Protein AF-A0A800JFT4-F1 (afdb_monomer)

Foldseek 3Di:
DAQAKKKAFQAKKKAFQAKWFADQVDDPPPRIDPDDPVGDIAGHRAIAGADDPPDDDDDPQQAHHPHDDDPVGIDMDGHGDMDRDDLPDSVNRHRNDDPNGIDIDGHPHDPDPPPPPPDPPVVVVPPDPPPPDDDDDPPPDPDPDPPDDDQDDPHDDDDPPPPVPPPVCPDPQDPVDPVSVVVVVVVVVVVVVVVVSVVVVVVVVVVVVVVVVVVVVVVVVVVVVVVCVVPPDDPVVVVVVVVVVVVVVVVVVVVVVVVVVVVVVVVVVVVD

Sequence (272 aa):
MVNSDVWKLETSAHKLNQDLYYNDALTAGNRWSTSDNSGTKLLAGTFVREAATGWTGTTAGSGPVQEAPPSANSTTFNVGDFTTVDLTVVANGNGGFTGPNYTAIVKDSFIGSEPVGNGDLENQHRKAVSKGYYVSVSPIASGEDASATVIGSGSTISTLQDLSAVATDQGGVDLNTVTGAKTALTKIVDALSQLHLDRAGLGAIQSRIEFTNGQLTTSKQNLSQAKSRITDVDVAEESTEYARQQILVQSGTQMLREANNLPRTALELLRR

Solvent-accessible surface area (backbone atoms only — not comparable to full-atom values): 16383 Å² total; per-residue (Å²): 104,35,96,45,54,35,31,34,26,65,41,51,35,32,33,25,72,41,58,34,18,46,23,87,92,46,59,89,91,60,29,65,35,83,54,92,69,91,34,46,79,42,52,51,67,19,35,37,25,58,48,62,92,88,69,80,80,83,61,87,76,39,36,50,33,94,60,75,74,60,68,95,46,31,50,81,40,52,63,71,38,76,40,73,64,77,54,80,47,38,91,71,35,21,21,39,50,48,76,90,40,38,48,83,42,56,49,72,38,64,92,52,80,68,76,91,49,95,77,76,68,77,71,70,77,71,69,75,76,62,92,89,71,80,86,82,78,80,75,86,61,96,84,66,60,98,79,70,78,86,79,56,95,88,60,84,82,76,63,98,69,61,80,79,54,64,75,73,70,86,60,78,72,46,66,92,39,76,68,36,41,51,53,40,50,50,54,50,53,52,54,49,50,50,52,50,50,54,52,49,52,52,51,52,51,50,53,49,50,53,52,50,49,52,53,49,51,54,50,50,50,53,51,50,52,55,45,43,71,72,74,53,76,59,63,69,60,54,51,52,51,51,52,50,51,51,51,49,53,55,49,48,53,50,49,53,52,49,65,63,44,52,62,54,55,51,52,56,60,73,72,108

Radius of gyration: 44.41 Å; Cα contacts (8 Å, |Δi|>4): 261; chains: 1; bounding box: 100×52×149 Å

Structure (mmCIF, N/CA/C/O backbone):
data_AF-A0A800JFT4-F1
#
_entry.id   AF-A0A800JFT4-F1
#
loop_
_atom_site.group_PDB
_atom_site.id
_atom_site.type_symbol
_atom_site.label_atom_id
_atom_site.label_alt_id
_atom_site.label_comp_id
_atom_site.label_asym_id
_atom_site.label_entity_id
_atom_site.label_seq_id
_atom_site.pdbx_PDB_ins_code
_atom_site.Cartn_x
_atom_site.Cartn_y
_atom_site.Cartn_z
_atom_site.occupancy
_atom_site.B_iso_or_equiv
_atom_site.auth_seq_id
_atom_site.auth_comp_id
_atom_site.auth_asym_id
_atom_site.auth_atom_id
_atom_site.pdbx_PDB_model_num
ATOM 1 N N . MET A 1 1 ? -7.666 2.812 -9.622 1.00 55.72 1 MET A N 1
ATOM 2 C CA . MET A 1 1 ? -8.488 1.734 -10.198 1.00 55.72 1 MET A CA 1
ATOM 3 C C . MET A 1 1 ? -9.011 2.230 -11.528 1.00 55.72 1 MET A C 1
ATOM 5 O O . MET A 1 1 ? -9.617 3.298 -11.552 1.00 55.72 1 MET A O 1
ATOM 9 N N . VAL A 1 2 ? -8.687 1.544 -12.619 1.00 61.38 2 VAL A N 1
ATOM 10 C CA . VAL A 1 2 ? -9.144 1.921 -13.963 1.00 61.38 2 VAL A CA 1
ATOM 11 C C . VAL A 1 2 ? -10.447 1.180 -14.272 1.00 61.38 2 VAL A C 1
ATOM 13 O O . VAL A 1 2 ? -10.521 -0.022 -14.057 1.00 61.38 2 VAL A O 1
ATOM 16 N N . ASN A 1 3 ? -11.481 1.882 -14.743 1.00 71.50 3 ASN A N 1
ATOM 17 C CA . ASN A 1 3 ? -12.817 1.308 -15.006 1.00 71.50 3 ASN A CA 1
ATOM 18 C C . ASN A 1 3 ? -12.946 0.670 -16.411 1.00 71.50 3 ASN A C 1
ATOM 20 O O . ASN A 1 3 ? -14.006 0.196 -16.810 1.00 71.50 3 ASN A O 1
ATOM 24 N N . SER A 1 4 ? -11.876 0.704 -17.199 1.00 81.19 4 SER A N 1
ATOM 25 C CA . SER A 1 4 ? -11.780 0.115 -18.533 1.00 81.19 4 SER A CA 1
ATOM 26 C C . SER A 1 4 ? -10.325 -0.232 -18.815 1.00 81.19 4 SER A C 1
ATOM 28 O O . SER A 1 4 ? -9.435 0.264 -18.125 1.00 81.19 4 SER A O 1
ATOM 30 N N . ASP A 1 5 ? -10.072 -1.033 -19.843 1.00 84.94 5 ASP A N 1
ATOM 31 C CA . ASP A 1 5 ? -8.708 -1.203 -20.330 1.00 84.94 5 ASP A CA 1
ATOM 32 C C . ASP A 1 5 ? -8.193 0.153 -20.841 1.00 84.94 5 ASP A C 1
ATOM 34 O O . ASP A 1 5 ? -8.923 0.930 -21.471 1.00 84.94 5 ASP A O 1
ATOM 38 N N . VAL A 1 6 ? -6.957 0.477 -20.476 1.00 87.19 6 VAL A N 1
ATOM 39 C CA . VAL A 1 6 ? -6.273 1.715 -20.844 1.00 87.19 6 VAL A CA 1
ATOM 40 C C . VAL A 1 6 ? -4.866 1.362 -21.292 1.00 87.19 6 VAL A C 1
ATOM 42 O O . VAL A 1 6 ? -4.212 0.488 -20.735 1.00 87.19 6 VAL A O 1
ATOM 45 N N . TRP A 1 7 ? -4.369 2.069 -22.291 1.00 88.62 7 TRP A N 1
ATOM 46 C CA . TRP A 1 7 ? -3.029 1.897 -22.817 1.00 88.62 7 TRP A CA 1
ATOM 47 C C . TRP A 1 7 ? -2.266 3.196 -22.605 1.00 88.62 7 TRP A C 1
ATOM 49 O O . TRP A 1 7 ? -2.714 4.268 -23.017 1.00 88.62 7 TRP A O 1
ATOM 59 N N . LYS A 1 8 ? -1.123 3.100 -21.930 1.00 88.94 8 LYS A N 1
ATOM 60 C CA . LYS A 1 8 ? -0.184 4.208 -21.774 1.00 88.94 8 LYS A CA 1
ATOM 61 C C . LYS A 1 8 ? 0.7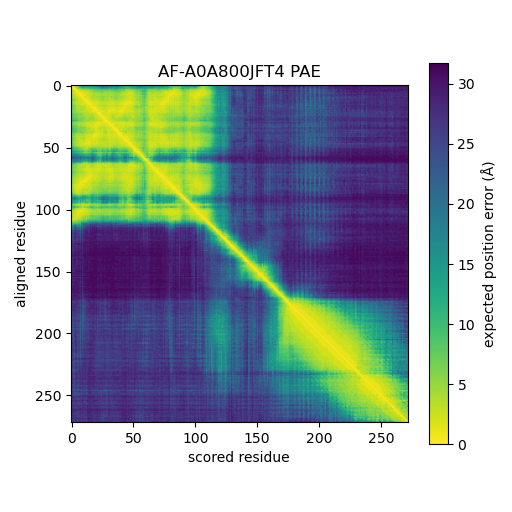88 4.188 -22.943 1.00 88.94 8 LYS A C 1
ATOM 63 O O . LYS A 1 8 ? 1.373 3.148 -23.237 1.00 88.94 8 LYS A O 1
ATOM 68 N N . LEU A 1 9 ? 0.969 5.324 -23.597 1.00 88.25 9 LEU A N 1
ATOM 69 C CA . LEU A 1 9 ? 1.892 5.461 -24.715 1.00 88.25 9 LEU A CA 1
ATOM 70 C C . LEU A 1 9 ? 3.335 5.602 -24.215 1.00 88.25 9 LEU A C 1
ATOM 72 O O . LEU A 1 9 ? 3.634 6.486 -23.416 1.00 88.25 9 LEU A O 1
ATOM 76 N N . GLU A 1 10 ? 4.240 4.765 -24.723 1.00 89.44 10 GLU A N 1
ATOM 77 C CA . GLU A 1 10 ? 5.692 4.876 -24.485 1.00 89.44 10 GLU A CA 1
ATOM 78 C C . GLU A 1 10 ? 6.404 5.591 -25.653 1.00 89.44 10 GLU A C 1
ATOM 80 O O . GLU A 1 10 ? 7.604 5.853 -25.623 1.00 89.44 10 GLU A O 1
ATOM 85 N N . THR A 1 11 ? 5.652 5.934 -26.702 1.00 87.06 11 THR A N 1
ATOM 86 C CA . THR A 1 11 ? 6.099 6.712 -27.861 1.00 87.06 11 THR A CA 1
ATOM 87 C C . THR A 1 11 ? 4.990 7.663 -28.311 1.00 87.06 11 THR A C 1
ATOM 89 O O . THR A 1 11 ? 3.816 7.399 -28.053 1.00 87.06 11 THR A O 1
ATOM 92 N N . SER A 1 12 ? 5.340 8.760 -28.983 1.00 87.50 12 SER A N 1
ATOM 93 C CA . SER A 1 12 ? 4.348 9.696 -29.520 1.00 87.50 12 SER A CA 1
ATOM 94 C C . SER A 1 12 ? 3.457 9.023 -30.569 1.00 87.50 12 SER A C 1
ATOM 96 O O . SER A 1 12 ? 3.914 8.217 -31.383 1.00 87.50 12 SER A O 1
ATOM 98 N N . ALA A 1 13 ? 2.176 9.376 -30.561 1.00 88.56 13 ALA A N 1
ATOM 99 C CA . ALA A 1 13 ? 1.162 8.817 -31.443 1.00 88.56 13 ALA A CA 1
ATOM 100 C C . ALA A 1 13 ? 0.248 9.912 -31.996 1.00 88.56 13 ALA A C 1
ATOM 102 O O . ALA A 1 13 ? 0.032 10.943 -31.368 1.00 88.56 13 ALA A O 1
ATOM 103 N N . HIS A 1 14 ? -0.355 9.664 -33.151 1.00 89.12 14 HIS A N 1
ATOM 104 C CA . HIS A 1 14 ? -1.357 10.536 -33.746 1.00 89.12 14 HIS A CA 1
ATOM 105 C C . HIS A 1 14 ? -2.598 9.718 -34.063 1.00 89.12 14 HIS A C 1
ATOM 107 O O . HIS A 1 14 ? -2.527 8.719 -34.777 1.00 89.12 14 HIS A O 1
ATOM 113 N N . LYS A 1 15 ? -3.747 10.142 -33.547 1.00 90.12 15 LYS A N 1
ATOM 114 C CA . LYS A 1 15 ? -5.037 9.550 -33.898 1.00 90.12 15 LYS A CA 1
ATOM 115 C C . LYS A 1 15 ? -5.642 10.333 -35.053 1.00 90.12 15 LYS A C 1
ATOM 117 O O . LYS A 1 15 ? -5.759 11.554 -34.964 1.00 90.12 15 LYS A O 1
ATOM 122 N N . LEU A 1 16 ? -6.013 9.654 -36.132 1.00 88.75 16 LEU A N 1
ATOM 123 C CA . LEU A 1 16 ? -6.620 10.298 -37.293 1.00 88.75 16 LEU A CA 1
ATOM 124 C C . LEU A 1 16 ? -8.060 10.716 -36.984 1.00 88.75 16 LEU A C 1
ATOM 126 O O . LEU A 1 16 ? -8.856 9.917 -36.496 1.00 88.75 16 LEU A O 1
ATOM 130 N N . ASN A 1 17 ? -8.412 11.958 -37.304 1.00 91.56 17 ASN A N 1
ATOM 131 C CA . ASN A 1 17 ? -9.768 12.485 -37.121 1.00 91.56 17 ASN A CA 1
ATOM 132 C C . ASN A 1 17 ? -10.676 12.195 -38.325 1.00 91.56 17 ASN A C 1
ATOM 134 O O . ASN A 1 17 ? -11.892 12.330 -38.227 1.00 91.56 17 ASN A O 1
ATOM 138 N N . GLN A 1 18 ? -10.087 11.801 -39.455 1.00 91.75 18 GLN A N 1
ATOM 139 C CA . GLN A 1 18 ? -10.773 11.463 -40.698 1.00 91.75 18 GLN A CA 1
ATOM 140 C C . GLN A 1 18 ? -9.962 10.442 -41.504 1.00 91.75 18 GLN A C 1
ATOM 142 O O . GLN A 1 18 ? -8.795 10.195 -41.195 1.00 91.75 18 GLN A O 1
ATOM 147 N N . ASP A 1 19 ? -10.571 9.878 -42.545 1.00 90.94 19 ASP A N 1
ATOM 148 C CA . ASP A 1 19 ? -9.888 8.984 -43.478 1.00 90.94 19 ASP A CA 1
ATOM 149 C C . ASP A 1 19 ? -8.772 9.729 -44.227 1.00 90.94 19 ASP A C 1
ATOM 151 O O . ASP A 1 19 ? -8.995 10.818 -44.761 1.00 90.94 19 ASP A O 1
ATOM 155 N N . LEU A 1 20 ? -7.586 9.127 -44.304 1.00 89.56 20 LEU A N 1
ATOM 156 C CA . LEU A 1 20 ? -6.440 9.658 -45.044 1.00 89.56 20 LEU A CA 1
ATOM 157 C C . LEU A 1 20 ? -5.736 8.562 -45.834 1.00 89.56 20 LEU A C 1
ATOM 159 O O . LEU A 1 20 ? -5.742 7.397 -45.448 1.00 89.56 20 LEU A O 1
ATOM 163 N N . TYR A 1 21 ? -5.077 8.952 -46.917 1.00 89.19 21 TYR A N 1
ATOM 164 C CA . TYR A 1 21 ? -4.178 8.091 -47.673 1.00 89.19 21 TYR A CA 1
ATOM 165 C C . TYR A 1 21 ? -2.728 8.444 -47.347 1.00 89.19 21 TYR A C 1
ATOM 167 O O . TYR A 1 21 ? -2.352 9.621 -47.369 1.00 89.19 21 TYR A O 1
ATOM 175 N N . TYR A 1 22 ? -1.928 7.420 -47.043 1.00 88.00 22 TYR A N 1
ATOM 176 C CA . TYR A 1 22 ? -0.500 7.543 -46.762 1.00 88.00 22 TYR A CA 1
ATOM 177 C C . TYR A 1 22 ? 0.337 6.808 -47.811 1.00 88.00 22 TYR A C 1
ATOM 179 O O . TYR A 1 22 ? 0.179 5.599 -48.001 1.00 88.00 22 TYR A O 1
ATOM 187 N N . ASN A 1 23 ? 1.243 7.526 -48.475 1.00 87.31 23 ASN A N 1
ATOM 188 C CA . ASN A 1 23 ? 2.148 6.972 -49.477 1.00 87.31 23 ASN A CA 1
ATOM 189 C C . ASN A 1 23 ? 3.603 7.361 -49.179 1.00 87.31 23 ASN A C 1
ATOM 191 O O . ASN A 1 23 ? 4.002 8.508 -49.378 1.00 87.31 23 ASN A O 1
ATOM 195 N N . ASP A 1 24 ? 4.402 6.389 -48.738 1.00 83.19 24 ASP A N 1
ATOM 196 C CA . ASP A 1 24 ? 5.812 6.592 -48.379 1.00 83.19 24 ASP A CA 1
ATOM 197 C C . ASP A 1 24 ? 6.737 6.769 -49.600 1.00 83.19 24 ASP A C 1
ATOM 199 O O . ASP A 1 24 ? 7.848 7.285 -49.484 1.00 83.19 24 ASP A O 1
ATOM 203 N N . ALA A 1 25 ? 6.266 6.399 -50.797 1.00 84.75 25 ALA A N 1
ATOM 204 C CA . ALA A 1 25 ? 7.005 6.609 -52.043 1.00 84.75 25 ALA A CA 1
ATOM 205 C C . ALA A 1 25 ? 7.005 8.080 -52.500 1.00 84.75 25 ALA A C 1
ATOM 207 O O . ALA A 1 25 ? 7.758 8.442 -53.405 1.00 84.75 25 ALA A O 1
ATOM 208 N N . LEU A 1 26 ? 6.161 8.927 -51.900 1.00 85.31 26 LEU A N 1
ATOM 209 C CA . LEU A 1 26 ? 6.112 10.357 -52.187 1.00 85.31 26 LEU A CA 1
ATOM 210 C C . LEU A 1 26 ? 7.138 11.130 -51.348 1.00 85.31 26 LEU A C 1
ATOM 212 O O . LEU A 1 26 ? 7.559 10.707 -50.268 1.00 85.31 26 LEU A O 1
ATOM 216 N N . THR A 1 27 ? 7.523 12.304 -51.848 1.00 86.62 27 THR A N 1
ATOM 217 C CA . THR A 1 27 ? 8.387 13.243 -51.127 1.00 86.62 27 THR A CA 1
ATOM 218 C C . THR A 1 27 ? 7.721 13.736 -49.843 1.00 86.62 27 THR A C 1
ATOM 220 O O . THR A 1 27 ? 6.495 13.854 -49.777 1.00 86.62 27 THR A O 1
ATOM 223 N N . ALA A 1 28 ? 8.537 14.059 -48.835 1.00 83.75 28 ALA A N 1
ATOM 224 C CA . ALA A 1 28 ? 8.065 14.647 -47.582 1.00 83.75 28 ALA A CA 1
ATOM 225 C C . ALA A 1 28 ? 7.165 15.871 -47.841 1.00 83.75 28 ALA A C 1
ATOM 227 O O . ALA A 1 28 ? 7.442 16.668 -48.740 1.00 83.75 28 ALA A O 1
ATOM 228 N N . GLY A 1 29 ? 6.075 15.990 -47.084 1.00 85.31 29 GLY A N 1
ATOM 229 C CA . GLY A 1 29 ? 5.029 17.000 -47.261 1.00 85.31 29 GLY A CA 1
ATOM 230 C C . GLY A 1 29 ? 3.892 16.583 -48.202 1.00 85.31 29 GLY A C 1
ATOM 231 O O . GLY A 1 29 ? 2.797 17.135 -48.116 1.00 85.31 29 GLY A O 1
ATOM 232 N N . ASN A 1 30 ? 4.103 15.581 -49.065 1.00 88.50 30 ASN A N 1
ATOM 233 C CA . ASN A 1 30 ? 3.086 15.057 -49.990 1.00 88.50 30 ASN A CA 1
ATOM 234 C C . ASN A 1 30 ? 2.624 13.634 -49.648 1.00 88.50 30 ASN A C 1
ATOM 236 O O . ASN A 1 30 ? 1.766 13.078 -50.335 1.00 88.50 30 ASN A O 1
ATOM 240 N N . ARG A 1 31 ? 3.183 13.036 -48.592 1.00 88.25 31 ARG A N 1
ATOM 241 C CA . ARG A 1 31 ? 2.906 11.649 -48.195 1.00 88.25 31 ARG A CA 1
ATOM 242 C C . ARG A 1 31 ? 1.473 11.444 -47.718 1.00 88.25 31 ARG A C 1
ATOM 244 O O . ARG A 1 31 ? 0.930 10.354 -47.882 1.00 88.25 31 ARG A O 1
ATOM 251 N N . TRP A 1 32 ? 0.855 12.493 -47.180 1.00 90.88 32 TRP A N 1
ATOM 252 C CA . TRP A 1 32 ? -0.515 12.499 -46.676 1.00 90.88 32 TRP A CA 1
ATOM 253 C C . TRP A 1 32 ? -1.476 13.182 -47.646 1.00 90.88 32 TRP A C 1
ATOM 255 O O . TRP A 1 32 ? -1.212 14.286 -48.117 1.00 90.88 32 TRP A O 1
ATOM 265 N N . SER A 1 33 ? -2.624 12.555 -47.898 1.00 91.94 33 SER A N 1
ATOM 266 C CA . SER A 1 33 ? -3.678 13.117 -48.746 1.00 91.94 33 SER A CA 1
ATOM 267 C C . SER A 1 33 ? -5.074 12.746 -48.240 1.00 91.94 33 SER A C 1
ATOM 269 O O . SER A 1 33 ? -5.274 11.683 -47.656 1.00 91.94 33 SER A O 1
ATOM 271 N N . THR A 1 34 ? -6.056 13.621 -48.472 1.00 91.94 34 THR A N 1
ATOM 272 C CA . THR A 1 34 ? -7.485 13.336 -48.236 1.00 91.94 34 THR A CA 1
ATOM 273 C C . THR A 1 34 ? -8.142 12.614 -49.415 1.00 91.94 34 THR A C 1
ATOM 275 O O . THR A 1 34 ? -9.206 12.019 -49.262 1.00 91.94 34 THR A O 1
ATOM 278 N N . SER A 1 35 ? -7.507 12.635 -50.587 1.00 90.75 35 SER A N 1
ATOM 279 C CA . SER A 1 35 ? -7.886 11.855 -51.766 1.00 90.75 35 SER A CA 1
ATOM 280 C C . SER A 1 35 ? -6.848 10.776 -52.059 1.00 90.75 35 SER A C 1
ATOM 282 O O . SER A 1 35 ? -5.701 10.886 -51.624 1.00 90.75 35 SER A O 1
ATOM 284 N N . ASP A 1 36 ? -7.234 9.754 -52.817 1.00 89.31 36 ASP A N 1
ATOM 285 C CA . ASP A 1 36 ? -6.333 8.666 -53.197 1.00 89.31 36 ASP A CA 1
ATOM 286 C C . ASP A 1 36 ? -5.055 9.203 -53.870 1.00 89.31 36 ASP A C 1
ATOM 288 O O . ASP A 1 36 ? -5.111 9.890 -54.891 1.00 89.31 36 ASP A O 1
ATOM 292 N N . ASN A 1 37 ? -3.905 8.917 -53.256 1.00 89.44 37 ASN A N 1
ATOM 293 C CA . ASN A 1 37 ? -2.566 9.250 -53.742 1.00 89.44 37 ASN A CA 1
ATOM 294 C C . ASN A 1 37 ? -1.764 7.986 -54.106 1.00 89.44 37 ASN A C 1
ATOM 296 O O . ASN A 1 37 ? -0.532 7.987 -54.037 1.00 89.44 37 ASN A O 1
ATOM 300 N N . SER A 1 38 ? -2.465 6.896 -54.450 1.00 88.81 38 SER A N 1
ATOM 301 C CA . SER A 1 38 ? -1.909 5.549 -54.652 1.00 88.81 38 SER A CA 1
ATOM 302 C C . SER A 1 38 ? -1.230 4.967 -53.403 1.00 88.81 38 SER A C 1
ATOM 304 O O . SER A 1 38 ? -0.398 4.067 -53.501 1.00 88.81 38 SER A O 1
ATOM 306 N N . GLY A 1 39 ? -1.561 5.512 -52.231 1.00 84.25 39 GLY A N 1
ATOM 307 C CA . GLY A 1 39 ? -1.088 5.072 -50.925 1.00 84.25 39 GLY A CA 1
ATOM 308 C C . GLY A 1 39 ? -2.046 4.115 -50.224 1.00 84.25 39 GLY A C 1
ATOM 309 O O . GLY A 1 39 ? -3.096 3.738 -50.740 1.00 84.25 39 GLY A O 1
ATOM 310 N N . THR A 1 40 ? -1.704 3.745 -48.993 1.00 85.31 40 THR A N 1
ATOM 311 C CA . THR A 1 40 ? -2.600 2.953 -48.146 1.00 85.31 40 THR A CA 1
ATOM 312 C C . THR A 1 40 ? -3.655 3.851 -47.513 1.00 85.31 40 THR A C 1
ATOM 314 O O . THR A 1 40 ? -3.319 4.866 -46.902 1.00 85.31 40 THR A O 1
ATOM 317 N N . LYS A 1 41 ? -4.928 3.458 -47.618 1.00 87.00 41 LYS A N 1
ATOM 318 C CA . LYS A 1 41 ? -6.025 4.129 -46.919 1.00 87.00 41 LYS A CA 1
ATOM 319 C C . LYS A 1 41 ? -6.013 3.763 -45.433 1.00 87.00 41 LYS A C 1
ATOM 321 O O . LYS A 1 41 ? -6.099 2.591 -45.080 1.00 87.00 41 LYS A O 1
ATOM 326 N N . LEU A 1 42 ? -5.977 4.775 -44.580 1.00 85.94 42 LEU A N 1
ATOM 327 C CA . LEU A 1 42 ? -6.106 4.686 -43.132 1.00 85.94 42 LEU A CA 1
ATOM 328 C C . LEU A 1 42 ? -7.427 5.336 -42.718 1.00 85.94 42 LEU A C 1
ATOM 330 O O . LEU A 1 42 ? -7.744 6.443 -43.153 1.00 85.94 42 LEU A O 1
ATOM 334 N N . LEU A 1 43 ? -8.220 4.630 -41.916 1.00 86.94 43 LEU A N 1
ATOM 335 C CA . LEU A 1 43 ? -9.562 5.074 -41.533 1.00 86.94 43 LEU A CA 1
ATOM 336 C C . LEU A 1 43 ? -9.514 6.099 -40.395 1.00 86.94 43 LEU A C 1
ATOM 338 O O . LEU A 1 43 ? -8.566 6.122 -39.606 1.00 86.94 43 LEU A O 1
ATOM 342 N N . ALA A 1 44 ? -10.564 6.901 -40.250 1.00 87.75 44 ALA A N 1
ATOM 343 C CA . ALA A 1 44 ? -10.755 7.727 -39.062 1.00 87.75 44 ALA A CA 1
ATOM 344 C C . ALA A 1 44 ? -10.667 6.876 -37.775 1.00 87.75 44 ALA A C 1
ATOM 346 O O . ALA A 1 44 ? -11.213 5.778 -37.695 1.00 87.75 44 ALA A O 1
ATOM 347 N N . GLY A 1 45 ? -9.975 7.382 -36.755 1.00 84.81 45 GLY A N 1
ATOM 348 C CA . GLY A 1 45 ? -9.746 6.696 -35.480 1.00 84.81 45 GLY A CA 1
ATOM 349 C C . GLY A 1 45 ? -8.495 5.812 -35.426 1.00 84.81 45 GLY A C 1
ATOM 350 O O . GLY A 1 45 ? -8.085 5.457 -34.322 1.00 84.81 45 GLY A O 1
ATOM 351 N N . THR A 1 46 ? -7.872 5.531 -36.576 1.00 85.19 46 THR A N 1
ATOM 352 C CA . THR A 1 46 ? -6.558 4.873 -36.712 1.00 85.19 46 THR A CA 1
ATOM 353 C C . THR A 1 46 ? -5.507 5.612 -35.888 1.00 85.19 46 THR A C 1
ATOM 355 O O . THR A 1 46 ? -5.391 6.837 -35.993 1.00 85.19 46 THR A O 1
ATOM 358 N N . PHE A 1 47 ? -4.709 4.879 -35.111 1.00 86.81 47 PHE A N 1
ATOM 359 C CA . PHE A 1 47 ? -3.501 5.420 -34.491 1.00 86.81 47 PHE A CA 1
ATOM 360 C C . PHE A 1 47 ? -2.295 5.192 -35.395 1.00 86.81 47 PHE A C 1
ATOM 362 O O . PHE A 1 47 ? -2.028 4.079 -35.838 1.00 86.81 47 PHE A O 1
ATOM 369 N N . VAL A 1 48 ? -1.506 6.235 -35.621 1.00 85.94 48 VAL A N 1
ATOM 370 C CA . VAL A 1 48 ? -0.226 6.154 -36.326 1.00 85.94 48 VAL A CA 1
ATOM 371 C C . VAL A 1 48 ? 0.892 6.643 -35.420 1.00 85.94 48 VAL A C 1
ATOM 373 O O . VAL A 1 48 ? 0.695 7.571 -34.639 1.00 85.94 48 VAL A O 1
ATOM 376 N N . ARG A 1 49 ? 2.072 6.029 -35.511 1.00 86.62 49 ARG A N 1
ATOM 377 C CA . ARG A 1 49 ? 3.291 6.584 -34.910 1.00 86.62 49 ARG A CA 1
ATOM 378 C C . ARG A 1 49 ? 4.240 7.036 -35.995 1.00 86.62 49 ARG A C 1
ATOM 380 O O . ARG A 1 49 ? 4.306 6.406 -37.054 1.00 86.62 49 ARG A O 1
ATOM 387 N N . GLU A 1 50 ? 5.041 8.032 -35.671 1.00 84.75 50 GLU A N 1
ATOM 388 C CA . GLU A 1 50 ? 6.198 8.373 -36.479 1.00 84.75 50 GLU A CA 1
ATOM 389 C C . GLU A 1 50 ? 7.316 7.334 -36.295 1.00 84.75 50 GLU A C 1
ATOM 391 O O . GLU A 1 50 ? 7.501 6.754 -35.219 1.00 84.75 50 GLU A O 1
ATOM 396 N N . ALA A 1 51 ? 8.035 7.045 -37.374 1.00 80.31 51 ALA A N 1
ATOM 397 C CA . ALA A 1 51 ? 9.188 6.168 -37.357 1.00 80.31 51 ALA A CA 1
ATOM 398 C C . ALA A 1 51 ? 10.348 6.826 -36.599 1.00 80.31 51 ALA A C 1
ATOM 400 O O . ALA A 1 51 ? 10.566 8.032 -36.689 1.00 80.31 51 ALA A O 1
ATOM 401 N N . ALA A 1 52 ? 11.131 6.022 -35.876 1.00 76.38 52 ALA A N 1
ATOM 402 C CA . ALA A 1 52 ? 12.377 6.507 -35.296 1.00 76.38 52 ALA A CA 1
ATOM 403 C C . ALA A 1 52 ? 13.333 6.978 -36.406 1.00 76.38 52 ALA A C 1
ATOM 405 O O . ALA A 1 52 ? 13.334 6.444 -37.521 1.00 76.38 52 ALA A O 1
ATOM 406 N N . THR A 1 53 ? 14.180 7.955 -36.090 1.00 73.81 53 THR A N 1
ATOM 407 C CA . THR A 1 53 ? 15.169 8.486 -37.029 1.00 73.81 53 THR A CA 1
ATOM 408 C C . THR A 1 53 ? 16.056 7.367 -37.593 1.00 73.81 53 THR A C 1
ATOM 410 O O . THR A 1 53 ? 16.646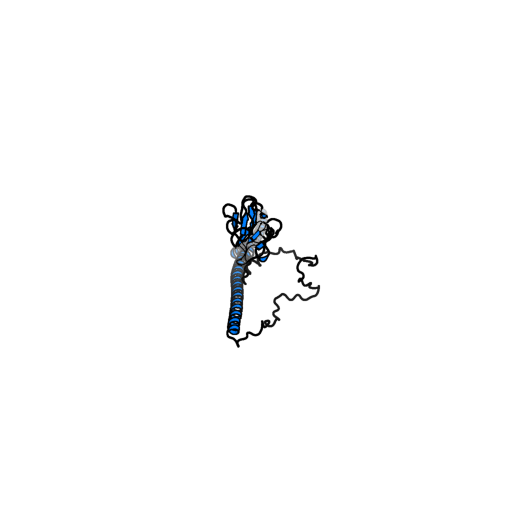 6.584 -36.852 1.00 73.81 53 THR A O 1
ATOM 413 N N . GLY A 1 54 ? 16.141 7.277 -38.926 1.00 66.38 54 GLY A N 1
ATOM 414 C CA . GLY A 1 54 ? 16.944 6.264 -39.630 1.00 66.38 54 GLY A CA 1
ATOM 415 C C . GLY A 1 54 ? 16.234 4.936 -39.924 1.00 66.38 54 GLY A C 1
ATOM 416 O O . GLY A 1 54 ? 16.849 4.034 -40.493 1.00 66.38 54 GLY A O 1
ATOM 417 N N . TRP A 1 55 ? 14.951 4.798 -39.583 1.00 73.19 55 TRP A N 1
ATOM 418 C CA . TRP A 1 55 ? 14.151 3.648 -40.000 1.00 73.19 55 TRP A CA 1
ATOM 419 C C . TRP A 1 55 ? 13.857 3.697 -41.511 1.00 73.19 55 TRP A C 1
ATOM 421 O O . TRP A 1 55 ? 13.381 4.706 -42.022 1.00 73.19 55 TRP A O 1
ATOM 431 N N . THR A 1 56 ? 14.151 2.608 -42.227 1.00 64.50 56 THR A N 1
ATOM 432 C CA . THR A 1 56 ? 14.050 2.500 -43.702 1.00 64.50 56 THR A CA 1
ATOM 433 C C . THR A 1 56 ? 13.129 1.365 -44.160 1.00 64.50 56 THR A C 1
ATOM 435 O O . THR A 1 56 ? 13.163 0.953 -45.320 1.00 64.50 56 THR A O 1
ATOM 438 N N . GLY A 1 57 ? 12.318 0.818 -43.249 1.00 63.88 57 GLY A N 1
ATOM 439 C CA . GLY A 1 57 ? 11.354 -0.222 -43.595 1.00 63.88 57 GLY A CA 1
ATOM 440 C C . GLY A 1 57 ? 10.263 0.314 -44.525 1.00 63.88 57 GLY A C 1
ATOM 441 O O . GLY A 1 57 ? 9.899 1.483 -44.464 1.00 63.88 57 GLY A O 1
ATOM 442 N N . THR A 1 58 ? 9.733 -0.541 -45.397 1.00 55.56 58 THR A N 1
ATOM 443 C CA . THR A 1 58 ? 8.569 -0.208 -46.225 1.00 55.56 58 THR A CA 1
ATOM 444 C C . THR A 1 58 ? 7.312 -0.723 -45.546 1.00 55.56 58 THR A C 1
ATOM 446 O O . THR A 1 58 ? 7.183 -1.910 -45.240 1.00 55.56 58 THR A O 1
ATOM 449 N N . THR A 1 59 ? 6.375 0.179 -45.276 1.00 56.34 59 THR A N 1
ATOM 450 C CA . THR A 1 59 ? 5.146 -0.173 -44.578 1.00 56.34 59 THR A CA 1
ATOM 451 C C . THR A 1 59 ? 4.034 -0.498 -45.565 1.00 56.34 59 THR A C 1
ATOM 453 O O . THR A 1 59 ? 3.305 0.388 -46.004 1.00 56.34 59 THR A O 1
ATOM 456 N N . ALA A 1 60 ? 3.827 -1.778 -45.862 1.00 48.41 60 ALA A N 1
ATOM 457 C CA . ALA A 1 60 ? 2.525 -2.219 -46.348 1.00 48.41 60 ALA A CA 1
ATOM 458 C C . ALA A 1 60 ? 1.531 -2.202 -45.167 1.00 48.41 60 ALA A C 1
ATOM 460 O O . ALA A 1 60 ? 1.398 -3.171 -44.429 1.00 48.41 60 ALA A O 1
ATOM 461 N N . GLY A 1 61 ? 0.893 -1.052 -44.945 1.00 54.44 61 GLY A N 1
ATOM 462 C CA . GLY A 1 61 ? -0.373 -0.900 -44.220 1.00 54.44 61 GLY A CA 1
ATOM 463 C C . GLY A 1 61 ? -0.427 -1.027 -42.694 1.00 54.44 61 GLY A C 1
ATOM 464 O O . GLY A 1 61 ? -1.494 -0.775 -42.140 1.00 54.44 61 GLY A O 1
ATOM 465 N N . SER A 1 62 ? 0.656 -1.355 -41.983 1.00 57.16 62 SER A N 1
ATOM 466 C CA . SER A 1 62 ? 0.555 -1.572 -40.524 1.00 57.16 62 SER A CA 1
ATOM 467 C C . SER A 1 62 ? 1.851 -1.384 -39.723 1.00 57.16 62 SER A C 1
ATOM 469 O O . SER A 1 62 ? 2.122 -2.116 -38.779 1.00 57.16 62 SER A O 1
ATOM 471 N N . GLY A 1 63 ? 2.673 -0.413 -40.089 1.00 70.50 63 GLY A N 1
ATOM 472 C CA . GLY A 1 63 ? 3.954 -0.062 -39.461 1.00 70.50 63 GLY A CA 1
ATOM 473 C C . GLY A 1 63 ? 4.089 1.454 -39.310 1.00 70.50 63 GLY A C 1
ATOM 474 O O . GLY A 1 63 ? 3.142 2.179 -39.627 1.00 70.50 63 GLY A O 1
ATOM 475 N N . PRO A 1 64 ? 5.228 1.946 -38.799 1.00 78.81 64 PRO A N 1
ATOM 476 C CA . PRO A 1 64 ? 5.393 3.368 -38.550 1.00 78.81 64 PRO A CA 1
ATOM 477 C C . PRO A 1 64 ? 5.360 4.176 -39.855 1.00 78.81 64 PRO A C 1
ATOM 479 O O . PRO A 1 64 ? 5.728 3.681 -40.924 1.00 78.81 64 PRO A O 1
ATOM 482 N N . VAL A 1 65 ? 4.917 5.428 -39.755 1.00 82.81 65 VAL A N 1
ATOM 483 C CA . VAL A 1 65 ? 4.946 6.396 -40.858 1.00 82.81 65 VAL A CA 1
ATOM 484 C C . VAL A 1 65 ? 6.227 7.222 -40.777 1.00 82.81 65 VAL A C 1
ATOM 486 O O . VAL A 1 65 ? 6.660 7.597 -39.695 1.00 82.81 65 VAL A O 1
ATOM 489 N N . GLN A 1 66 ? 6.847 7.538 -41.907 1.00 85.44 66 GLN A N 1
ATOM 490 C CA . GLN A 1 66 ? 8.054 8.370 -41.957 1.00 85.44 66 GLN A CA 1
ATOM 491 C C . GLN A 1 66 ? 7.786 9.878 -41.786 1.00 85.44 66 GLN A C 1
ATOM 493 O O . GLN A 1 66 ? 8.715 10.677 -41.859 1.00 85.44 66 GLN A O 1
ATOM 498 N N . GLU A 1 67 ? 6.523 10.285 -41.662 1.00 86.81 67 GLU A N 1
ATOM 499 C CA . GLU A 1 67 ? 6.127 11.682 -41.487 1.00 86.81 67 GLU A CA 1
ATOM 500 C C . GLU A 1 67 ? 4.828 11.740 -40.682 1.00 86.81 67 GLU A C 1
ATOM 502 O O . GLU A 1 67 ? 3.877 11.012 -40.991 1.00 86.81 67 GLU A O 1
ATOM 507 N N . ALA A 1 68 ? 4.773 12.615 -39.678 1.00 87.94 68 ALA A N 1
ATOM 508 C CA . ALA A 1 68 ? 3.564 12.846 -38.899 1.00 87.94 68 ALA A CA 1
ATOM 509 C C . ALA A 1 68 ? 2.390 13.317 -39.791 1.00 87.94 68 ALA A C 1
ATOM 511 O O . ALA A 1 68 ? 2.592 14.098 -40.724 1.00 87.94 68 ALA A O 1
ATOM 512 N N . PRO A 1 69 ? 1.150 12.866 -39.529 1.00 88.50 69 PRO A N 1
ATOM 513 C CA . PRO A 1 69 ? -0.017 13.361 -40.248 1.00 88.50 69 PRO A CA 1
ATOM 514 C C . PRO A 1 69 ? -0.239 14.863 -39.997 1.00 88.50 69 PRO A C 1
ATOM 516 O O . PRO A 1 69 ? 0.106 15.373 -38.927 1.00 88.50 69 PRO A O 1
ATOM 519 N N . PRO A 1 70 ? -0.880 15.585 -40.937 1.00 91.25 70 PRO A N 1
ATOM 520 C CA . PRO A 1 70 ? -1.233 16.986 -40.739 1.00 91.25 70 PRO A CA 1
ATOM 521 C C . PRO A 1 70 ? -2.060 17.194 -39.462 1.00 91.25 70 PRO A C 1
ATOM 523 O O . PRO A 1 70 ? -3.014 16.454 -39.196 1.00 91.25 70 PRO A O 1
ATOM 526 N N . SER A 1 71 ? -1.741 18.241 -38.696 1.00 90.44 71 SER A N 1
ATOM 527 C CA . SER A 1 71 ? -2.399 18.549 -37.415 1.00 90.44 71 SER A CA 1
ATOM 528 C C . SER A 1 71 ? -3.883 18.895 -37.557 1.00 90.44 71 SER A C 1
ATOM 530 O O . SER A 1 71 ? -4.666 18.645 -36.649 1.00 90.44 71 SER A O 1
ATOM 532 N N . ALA A 1 72 ? -4.305 19.411 -38.714 1.00 92.06 72 ALA A N 1
ATOM 533 C CA . ALA A 1 72 ? -5.718 19.653 -39.006 1.00 92.06 72 ALA A CA 1
ATOM 534 C C . ALA A 1 72 ? -6.549 18.354 -39.051 1.00 92.06 72 ALA A C 1
ATOM 536 O O . ALA A 1 72 ? -7.757 18.379 -38.827 1.00 92.06 72 ALA A O 1
ATOM 537 N N . ASN A 1 73 ? -5.900 17.214 -39.311 1.00 92.06 73 ASN A N 1
ATOM 538 C CA . ASN A 1 73 ? -6.561 15.940 -39.588 1.00 92.06 73 ASN A CA 1
ATOM 539 C C . ASN A 1 73 ? -6.239 14.875 -38.529 1.00 92.06 73 ASN A C 1
ATOM 541 O O . ASN A 1 73 ? -6.638 13.720 -38.683 1.00 92.06 73 ASN A O 1
ATOM 545 N N . SER A 1 74 ? -5.509 15.232 -37.470 1.00 90.94 74 SER A N 1
ATOM 546 C CA . SER A 1 74 ? -5.090 14.297 -36.430 1.00 90.94 74 SER A CA 1
ATOM 547 C C . SER A 1 74 ? -4.984 14.960 -35.059 1.00 90.94 74 SER A C 1
ATOM 549 O O . SER A 1 74 ? -4.726 16.155 -34.944 1.00 90.94 74 SER A O 1
ATOM 551 N N . THR A 1 75 ? -5.188 14.181 -34.000 1.00 92.62 75 THR A N 1
ATOM 552 C CA . THR A 1 75 ? -4.874 14.584 -32.624 1.00 92.62 75 THR A CA 1
ATOM 553 C C . THR A 1 75 ? -3.589 13.907 -32.171 1.00 92.62 75 THR A C 1
ATOM 555 O O . THR A 1 75 ? -3.499 12.677 -32.211 1.00 92.62 75 THR A O 1
ATOM 558 N N . THR A 1 76 ? -2.619 14.697 -31.717 1.00 90.81 76 THR A N 1
ATOM 559 C CA . THR A 1 76 ? -1.341 14.201 -31.191 1.00 90.81 76 THR A CA 1
ATOM 560 C C . THR A 1 76 ? -1.468 13.794 -29.727 1.00 90.81 76 THR A C 1
ATOM 562 O O . THR A 1 76 ? -2.022 14.538 -28.921 1.00 90.81 76 THR A O 1
ATOM 565 N N . PHE A 1 77 ? -0.900 12.639 -29.403 1.00 91.12 77 PHE A N 1
ATOM 566 C CA . PHE A 1 77 ? -0.679 12.120 -28.062 1.00 91.12 77 PHE A CA 1
ATOM 567 C C . PHE A 1 77 ? 0.832 12.017 -27.832 1.00 91.12 77 PHE A C 1
ATOM 569 O O . PHE A 1 77 ? 1.558 11.439 -28.645 1.00 91.12 77 PHE A O 1
ATOM 576 N N . ASN A 1 78 ? 1.312 12.594 -26.739 1.00 90.31 78 ASN A N 1
ATOM 577 C CA . ASN A 1 78 ? 2.715 12.574 -26.349 1.00 90.31 78 ASN A CA 1
ATOM 578 C C . ASN A 1 78 ? 3.048 11.312 -25.539 1.00 90.31 78 ASN A C 1
ATOM 580 O O . ASN A 1 78 ? 2.172 10.583 -25.073 1.00 90.31 78 ASN A O 1
ATOM 584 N N . VAL A 1 79 ? 4.344 11.067 -25.338 1.00 89.06 79 VAL A N 1
ATOM 585 C CA . VAL A 1 79 ? 4.818 10.010 -24.434 1.00 89.06 79 VAL A CA 1
ATOM 586 C C . VAL A 1 79 ? 4.238 10.219 -23.035 1.00 89.06 79 VAL A C 1
ATOM 588 O O . VAL A 1 79 ? 4.323 11.312 -22.478 1.00 89.06 79 VAL A O 1
ATOM 591 N N . GLY A 1 80 ? 3.680 9.157 -22.458 1.00 85.31 80 GLY A N 1
ATOM 592 C CA . GLY A 1 80 ? 3.029 9.174 -21.151 1.00 85.31 80 GLY A CA 1
ATOM 593 C C . GLY A 1 80 ? 1.525 9.437 -21.190 1.00 85.31 80 GLY A C 1
ATOM 594 O O . GLY A 1 80 ? 0.870 9.195 -20.176 1.00 85.31 80 GLY A O 1
ATOM 595 N N . ASP A 1 81 ? 0.971 9.861 -22.329 1.00 89.00 81 ASP A N 1
ATOM 596 C CA . ASP A 1 81 ? -0.473 10.023 -22.480 1.00 89.00 81 ASP A CA 1
ATOM 597 C C . ASP A 1 81 ? -1.191 8.665 -22.475 1.00 89.00 81 ASP A C 1
ATOM 599 O O . ASP A 1 81 ? -0.630 7.615 -22.808 1.00 89.00 81 ASP A O 1
ATOM 603 N N . PHE A 1 82 ? -2.469 8.698 -22.103 1.00 87.50 82 PHE A N 1
ATOM 604 C CA . PHE A 1 82 ? -3.315 7.516 -21.987 1.00 87.50 82 PHE A CA 1
ATOM 605 C C . PHE A 1 82 ? -4.396 7.502 -23.069 1.00 87.50 82 PHE A C 1
ATOM 607 O O . PHE A 1 82 ? -4.973 8.535 -23.411 1.00 87.50 82 PHE A O 1
ATOM 614 N N . THR A 1 83 ? -4.717 6.311 -23.568 1.00 85.62 83 THR A N 1
ATOM 615 C CA . THR A 1 83 ? -5.821 6.069 -24.505 1.00 85.62 83 THR A CA 1
ATOM 616 C C . THR A 1 83 ? -6.635 4.853 -24.071 1.00 85.62 83 THR A C 1
ATOM 618 O O . THR A 1 83 ? -6.109 3.944 -23.442 1.00 85.62 83 THR A O 1
ATOM 621 N N . THR A 1 84 ? -7.927 4.831 -24.394 1.00 86.56 84 THR A N 1
ATOM 622 C CA . THR A 1 84 ? -8.829 3.676 -24.209 1.00 86.56 84 THR A CA 1
ATOM 623 C C . THR A 1 84 ? -9.002 2.861 -25.490 1.00 86.56 84 THR A C 1
ATOM 625 O O . THR A 1 84 ? -9.839 1.964 -25.557 1.00 86.56 84 THR A O 1
ATOM 628 N N . VAL A 1 85 ? -8.260 3.201 -26.544 1.00 82.94 85 VAL A N 1
ATOM 629 C CA . VAL A 1 85 ? -8.261 2.431 -27.786 1.00 82.94 85 VAL A CA 1
ATOM 630 C C . VAL A 1 85 ? -7.247 1.308 -27.672 1.00 82.94 85 VAL A C 1
ATOM 632 O O . VAL A 1 85 ? -6.098 1.548 -27.311 1.00 82.94 85 VAL A O 1
ATOM 635 N N . ASP A 1 86 ? -7.682 0.103 -28.022 1.00 82.38 86 ASP A N 1
ATOM 636 C CA . ASP A 1 86 ? -6.851 -1.088 -27.961 1.00 82.38 86 ASP A CA 1
ATOM 637 C C . ASP A 1 86 ? -5.708 -1.035 -28.977 1.00 82.38 86 ASP A C 1
ATOM 639 O O . ASP A 1 86 ? -5.911 -1.247 -30.173 1.00 82.38 86 ASP A O 1
ATOM 643 N N . LEU A 1 87 ? -4.495 -0.764 -28.487 1.00 80.25 87 LEU A N 1
ATOM 644 C CA . LEU A 1 87 ? -3.280 -0.664 -29.297 1.00 80.25 87 LEU A CA 1
ATOM 645 C C . LEU A 1 87 ? -2.688 -2.031 -29.684 1.00 80.25 87 LEU A C 1
ATOM 647 O O . LEU A 1 87 ? -1.726 -2.067 -30.449 1.00 80.25 87 LEU A O 1
ATOM 651 N N . THR A 1 88 ? -3.249 -3.147 -29.200 1.00 73.94 88 THR A N 1
ATOM 652 C CA . THR A 1 88 ? -2.757 -4.503 -29.508 1.00 73.94 88 THR A CA 1
ATOM 653 C C . THR A 1 88 ? -3.173 -4.980 -30.902 1.00 73.94 88 THR A C 1
ATOM 655 O O . THR A 1 88 ? -2.499 -5.816 -31.511 1.00 73.94 88 THR A O 1
ATOM 658 N N . VAL A 1 89 ? -4.269 -4.440 -31.447 1.00 70.31 89 VAL A N 1
ATOM 659 C CA . VAL A 1 89 ? -4.832 -4.907 -32.718 1.00 70.31 89 VAL A CA 1
ATOM 660 C C . VAL A 1 89 ? -4.211 -4.162 -33.895 1.00 70.31 89 VAL A C 1
ATOM 662 O O . VAL A 1 89 ? -4.722 -3.153 -34.380 1.00 70.31 89 VAL A O 1
ATOM 665 N N . VAL A 1 90 ? -3.111 -4.713 -34.405 1.00 63.91 90 VAL A N 1
ATOM 666 C CA . VAL A 1 90 ? -2.395 -4.196 -35.585 1.00 63.91 90 VAL A CA 1
ATOM 667 C C . VAL A 1 90 ? -3.295 -4.155 -36.834 1.00 63.91 90 VAL A C 1
ATOM 669 O O . VAL A 1 90 ? -3.173 -3.248 -37.656 1.00 63.91 90 VAL A O 1
ATOM 672 N N . ALA A 1 91 ? -4.250 -5.086 -36.944 1.00 56.25 91 ALA A N 1
ATOM 673 C CA . ALA A 1 91 ? -5.166 -5.214 -38.082 1.00 56.25 91 ALA A CA 1
ATOM 674 C C . ALA A 1 91 ? -6.232 -4.101 -38.189 1.00 56.25 91 ALA A C 1
ATOM 676 O O . ALA A 1 91 ? -6.867 -3.980 -39.232 1.00 56.25 91 ALA A O 1
ATOM 677 N N . ASN A 1 92 ? -6.409 -3.272 -37.153 1.00 54.47 92 ASN A N 1
ATOM 678 C CA . ASN A 1 92 ? -7.444 -2.230 -37.102 1.00 54.47 92 ASN A CA 1
ATOM 679 C C . ASN A 1 92 ? -6.907 -0.810 -37.365 1.00 54.47 92 ASN A C 1
ATOM 681 O O . ASN A 1 92 ? -7.573 0.167 -37.035 1.00 54.47 92 ASN A O 1
ATOM 685 N N . GLY A 1 93 ? -5.712 -0.678 -37.951 1.00 59.69 93 GLY A N 1
ATOM 686 C CA . GLY A 1 93 ? -5.131 0.635 -38.246 1.00 59.69 93 GLY A CA 1
ATOM 687 C C . GLY A 1 93 ? -4.399 1.247 -37.053 1.00 59.69 93 GLY A C 1
ATOM 688 O O . GLY A 1 93 ? -4.487 2.439 -36.812 1.00 59.69 93 GLY A O 1
ATOM 689 N N . ASN A 1 94 ? -3.652 0.456 -36.289 1.00 65.88 94 ASN A N 1
ATOM 690 C CA . ASN A 1 94 ? -2.810 0.986 -35.216 1.00 65.88 94 ASN A CA 1
ATOM 691 C C . ASN A 1 94 ? -1.336 0.909 -35.603 1.00 65.88 94 ASN A C 1
ATOM 693 O O . ASN A 1 94 ? -0.601 0.156 -34.977 1.00 65.88 94 ASN A O 1
ATOM 697 N N . GLY A 1 95 ? -0.930 1.638 -36.655 1.00 64.88 95 GLY A N 1
ATOM 698 C CA . GLY A 1 95 ? 0.435 2.124 -36.958 1.00 64.88 95 GLY A CA 1
ATOM 699 C C . GLY A 1 95 ? 1.641 1.221 -36.664 1.00 64.88 95 GLY A C 1
ATOM 700 O O . GLY A 1 95 ? 2.737 1.725 -36.429 1.00 64.88 95 GLY A O 1
ATOM 701 N N . GLY A 1 96 ? 1.441 -0.094 -36.593 1.00 70.12 96 GLY A N 1
ATOM 702 C CA . GLY A 1 96 ? 2.378 -1.090 -36.086 1.00 70.12 96 GLY A CA 1
ATOM 703 C C . GLY A 1 96 ? 2.760 -0.961 -34.622 1.00 70.12 96 GLY A C 1
ATOM 704 O O . GLY A 1 96 ? 3.919 -1.234 -34.313 1.00 70.12 96 GLY A O 1
ATOM 705 N N . PHE A 1 97 ? 1.916 -0.426 -33.731 1.00 77.94 97 PHE A N 1
ATOM 706 C CA . PHE A 1 97 ? 2.222 -0.376 -32.291 1.00 77.94 97 PHE A CA 1
ATOM 707 C C . PHE A 1 97 ? 2.540 -1.791 -31.794 1.00 77.94 97 PHE A C 1
ATOM 709 O O . PHE A 1 97 ? 1.756 -2.717 -31.972 1.00 77.94 97 PHE A O 1
ATOM 716 N N . THR A 1 98 ? 3.735 -1.963 -31.230 1.00 76.38 98 THR A N 1
ATOM 717 C CA . THR A 1 98 ? 4.198 -3.236 -30.660 1.00 76.38 98 THR A CA 1
ATOM 718 C C . THR A 1 98 ? 4.377 -3.091 -29.154 1.00 76.38 98 THR A C 1
ATOM 720 O O . THR A 1 98 ? 4.451 -1.970 -28.659 1.00 76.38 98 THR A O 1
ATOM 723 N N . GLY A 1 99 ? 4.482 -4.208 -28.428 1.00 73.69 99 GLY A N 1
ATOM 724 C CA . GLY A 1 99 ? 4.639 -4.234 -26.966 1.00 73.69 99 GLY A CA 1
ATOM 725 C C . GLY A 1 99 ? 5.620 -3.220 -26.339 1.00 73.69 99 GLY A C 1
ATOM 726 O O . GLY A 1 99 ? 5.288 -2.694 -25.289 1.00 73.69 99 GLY A O 1
ATOM 727 N N . PRO A 1 100 ? 6.783 -2.862 -26.927 1.00 82.25 100 PRO A N 1
ATOM 728 C CA . PRO A 1 100 ? 7.646 -1.811 -26.365 1.00 82.25 100 PRO A CA 1
ATOM 729 C C . PRO A 1 100 ? 7.147 -0.368 -26.582 1.00 82.25 100 PRO A C 1
ATOM 731 O O . PRO A 1 100 ? 7.771 0.571 -26.102 1.00 82.25 100 PRO A O 1
ATOM 734 N N . ASN A 1 101 ? 6.080 -0.150 -27.354 1.00 84.88 101 ASN A N 1
ATOM 735 C CA . ASN A 1 101 ? 5.566 1.181 -27.703 1.00 84.88 101 ASN A CA 1
ATOM 736 C C . ASN A 1 101 ? 4.383 1.618 -26.833 1.00 84.88 101 ASN A C 1
ATOM 738 O O . ASN A 1 101 ? 3.986 2.784 -26.883 1.00 84.88 101 ASN A O 1
ATOM 742 N N . TYR A 1 102 ? 3.809 0.698 -26.065 1.00 87.25 102 TYR A N 1
ATOM 743 C CA . TYR A 1 102 ? 2.713 0.972 -25.153 1.00 87.25 102 TYR A CA 1
ATOM 744 C C . TYR A 1 102 ? 2.773 0.029 -23.955 1.00 87.25 102 TYR A C 1
ATOM 746 O O . TYR A 1 102 ? 3.183 -1.121 -24.073 1.00 87.25 102 TYR A O 1
ATOM 754 N N . THR A 1 103 ? 2.262 0.489 -22.822 1.00 88.19 103 THR A N 1
ATOM 755 C CA . THR A 1 103 ? 2.006 -0.351 -21.654 1.00 88.19 103 THR A CA 1
ATOM 756 C C . THR A 1 103 ? 0.500 -0.572 -21.544 1.00 88.19 103 THR A C 1
ATOM 758 O O . THR A 1 103 ? -0.259 0.388 -21.392 1.00 88.19 103 THR A O 1
ATOM 761 N N . ALA A 1 104 ? 0.051 -1.826 -21.652 1.00 87.44 104 ALA A N 1
ATOM 762 C CA . ALA A 1 104 ? -1.352 -2.183 -21.452 1.00 87.44 104 ALA A CA 1
ATOM 763 C C . ALA A 1 104 ? -1.676 -2.232 -19.956 1.00 87.44 104 ALA A C 1
ATOM 765 O O . ALA A 1 104 ? -0.987 -2.886 -19.174 1.00 87.44 104 ALA A O 1
ATOM 766 N N . ILE A 1 105 ? -2.739 -1.542 -19.570 1.00 85.00 105 ILE A N 1
ATOM 767 C CA . ILE A 1 105 ? -3.234 -1.469 -18.205 1.00 85.00 105 ILE A CA 1
ATOM 768 C C . ILE A 1 105 ? -4.648 -2.023 -18.242 1.00 85.00 105 ILE A C 1
ATOM 770 O O . ILE A 1 105 ? -5.585 -1.371 -18.703 1.00 85.00 105 ILE A O 1
ATOM 774 N N . VAL A 1 106 ? -4.782 -3.259 -17.776 1.00 84.44 106 VAL A N 1
ATOM 775 C CA . VAL A 1 106 ? -6.075 -3.938 -17.719 1.00 84.44 106 VAL A CA 1
ATOM 776 C C . VAL A 1 106 ? -7.014 -3.235 -16.743 1.00 84.44 106 VAL A C 1
ATOM 778 O O . VAL A 1 106 ? -6.584 -2.663 -15.734 1.00 84.44 106 VAL A O 1
ATOM 781 N N . LYS A 1 107 ? -8.311 -3.287 -17.042 1.00 80.62 107 LYS A N 1
ATOM 782 C CA . LYS A 1 107 ? -9.372 -2.849 -16.137 1.00 80.62 107 LYS A CA 1
ATOM 783 C C . LYS A 1 107 ? -9.173 -3.448 -14.746 1.00 80.62 107 LYS A C 1
ATOM 785 O O . LYS A 1 107 ? -8.616 -4.532 -14.588 1.00 80.62 107 LYS A O 1
ATOM 790 N N . ASP A 1 108 ? -9.605 -2.705 -13.738 1.00 75.06 108 ASP A N 1
ATOM 791 C CA . ASP A 1 108 ? -9.448 -3.045 -12.323 1.00 75.06 108 ASP A CA 1
ATOM 792 C C . ASP A 1 108 ? -7.987 -3.068 -11.822 1.00 75.06 108 ASP A C 1
ATOM 794 O O . ASP A 1 108 ? -7.750 -3.254 -10.628 1.00 75.06 108 ASP A O 1
ATOM 798 N N . SER A 1 109 ? -7.005 -2.755 -12.681 1.00 68.25 109 SER A N 1
ATOM 799 C CA . SER A 1 109 ? -5.628 -2.474 -12.267 1.00 68.25 109 SER A CA 1
ATOM 800 C C . SER A 1 109 ? -5.503 -1.100 -11.591 1.00 68.25 109 SER A C 1
ATOM 802 O O . SER A 1 109 ? -6.302 -0.170 -11.794 1.00 68.25 109 SER A O 1
ATOM 804 N N . PHE A 1 110 ? -4.480 -0.950 -10.752 1.00 60.03 110 PHE A N 1
ATOM 805 C CA . PHE A 1 110 ? -4.124 0.311 -10.114 1.00 60.03 110 PHE A CA 1
ATOM 806 C C . PHE A 1 110 ? -2.929 0.938 -10.837 1.00 60.03 110 PHE A C 1
ATOM 808 O O . PHE A 1 110 ? -1.813 0.451 -10.732 1.00 60.03 110 PHE A O 1
ATOM 815 N N . ILE A 1 111 ? -3.153 2.069 -11.518 1.00 60.25 111 ILE A N 1
ATOM 816 C CA . ILE A 1 111 ? -2.079 2.953 -12.003 1.00 60.25 111 ILE A CA 1
ATOM 817 C C . ILE A 1 111 ? -1.621 3.827 -10.839 1.00 60.25 111 ILE A C 1
ATOM 819 O O . ILE A 1 111 ? -1.902 5.019 -10.762 1.00 60.25 111 ILE A O 1
ATOM 823 N N . GLY A 1 112 ? -0.984 3.205 -9.866 1.00 54.06 112 GLY A N 1
ATOM 824 C CA . GLY A 1 112 ? 0.094 3.873 -9.169 1.00 54.06 112 GLY A CA 1
ATOM 825 C C . GLY A 1 112 ? 1.368 3.262 -9.716 1.00 54.06 112 GLY A C 1
ATOM 826 O O . GLY A 1 112 ? 1.373 2.094 -10.098 1.00 54.06 112 GLY A O 1
ATOM 827 N N . SER A 1 113 ? 2.489 3.968 -9.622 1.00 45.59 113 SER A N 1
ATOM 828 C CA . SER A 1 113 ? 3.583 3.232 -9.011 1.00 45.59 113 SER A CA 1
ATOM 829 C C . SER A 1 113 ? 2.971 2.656 -7.730 1.00 45.59 113 SER A C 1
ATOM 831 O O . SER A 1 113 ? 2.636 3.418 -6.818 1.00 45.59 113 SER A O 1
ATOM 833 N N . GLU A 1 114 ? 2.773 1.336 -7.654 1.00 40.44 114 GLU A N 1
ATOM 834 C CA . GLU A 1 114 ? 3.044 0.704 -6.369 1.00 40.44 114 GLU A CA 1
ATOM 835 C C . GLU A 1 114 ? 4.308 1.396 -5.884 1.00 40.44 114 GLU A C 1
ATOM 837 O O . GLU A 1 114 ? 5.228 1.551 -6.700 1.00 40.44 114 GLU A O 1
ATOM 842 N N . PRO A 1 115 ? 4.325 1.976 -4.679 1.00 43.41 115 PRO A N 1
ATOM 843 C CA . PRO A 1 115 ? 5.568 2.478 -4.154 1.00 43.41 115 PRO A CA 1
ATOM 844 C C . PRO A 1 115 ? 6.510 1.271 -4.117 1.00 43.41 115 PRO A C 1
ATOM 846 O O . PRO A 1 115 ? 6.565 0.519 -3.153 1.00 43.41 115 PRO A O 1
ATOM 849 N N . VAL A 1 116 ? 7.249 1.064 -5.207 1.00 48.78 116 VAL A N 1
ATOM 850 C CA . VAL A 1 116 ? 8.525 0.379 -5.254 1.00 48.78 116 VAL A CA 1
ATOM 851 C C . VAL A 1 116 ? 9.466 1.352 -4.573 1.00 48.78 116 VAL A C 1
ATOM 853 O O . VAL A 1 116 ? 10.211 2.128 -5.158 1.00 48.78 116 VAL A O 1
ATOM 856 N N . GLY A 1 117 ? 9.258 1.389 -3.273 1.00 43.53 117 GLY A N 1
ATOM 857 C CA . GLY A 1 117 ? 9.888 2.210 -2.286 1.00 43.53 117 GLY A CA 1
ATOM 858 C C . GLY A 1 117 ? 9.670 1.409 -1.029 1.00 43.53 117 GLY A C 1
ATOM 859 O O . GLY A 1 117 ? 8.586 1.435 -0.452 1.00 43.53 117 GLY A O 1
ATOM 860 N N . ASN A 1 118 ? 10.673 0.605 -0.695 1.00 44.88 118 ASN A N 1
ATOM 861 C CA . ASN A 1 118 ? 10.781 -0.105 0.565 1.00 44.88 118 ASN A CA 1
ATOM 862 C C . ASN A 1 118 ? 10.186 0.749 1.699 1.00 44.88 118 ASN A C 1
ATOM 864 O O . ASN A 1 118 ? 10.769 1.772 2.053 1.00 44.88 118 ASN A O 1
ATOM 868 N N . GLY A 1 119 ? 9.043 0.340 2.261 1.00 44.16 119 GLY A N 1
ATOM 869 C CA . GLY A 1 119 ? 8.620 0.857 3.563 1.00 44.16 119 GLY A CA 1
ATOM 870 C C . GLY A 1 119 ? 7.159 1.230 3.790 1.00 44.16 119 GLY A C 1
ATOM 871 O O . GLY A 1 119 ? 6.862 1.570 4.930 1.00 44.16 119 GLY A O 1
ATOM 872 N N . ASP A 1 120 ? 6.229 1.138 2.833 1.00 47.09 120 ASP A N 1
ATOM 873 C CA . ASP A 1 120 ? 4.813 1.375 3.182 1.00 47.09 120 ASP A CA 1
ATOM 874 C C . ASP A 1 120 ? 4.114 0.098 3.697 1.00 47.09 120 ASP A C 1
ATOM 876 O O . ASP A 1 120 ? 3.250 -0.504 3.055 1.00 47.09 120 ASP A O 1
ATOM 880 N N . LEU A 1 121 ? 4.521 -0.335 4.896 1.00 53.53 121 LEU A N 1
ATOM 881 C CA . LEU A 1 121 ? 3.837 -1.371 5.682 1.00 53.53 121 LEU A CA 1
ATOM 882 C C . LEU A 1 121 ? 2.511 -0.880 6.300 1.00 53.53 121 LEU A C 1
ATOM 884 O O . LEU A 1 121 ? 1.832 -1.650 6.993 1.00 53.53 121 LEU A O 1
ATOM 888 N N . GLU A 1 122 ? 2.106 0.373 6.080 1.00 55.66 122 GLU A N 1
ATOM 889 C CA . GLU A 1 122 ? 0.928 0.938 6.738 1.00 55.66 122 GLU A CA 1
ATOM 890 C C . GLU A 1 122 ? -0.380 0.561 6.018 1.00 55.66 122 GLU A C 1
ATOM 892 O O . GLU A 1 122 ? -1.434 0.457 6.655 1.00 55.66 122 GLU A O 1
ATOM 897 N N . ASN A 1 123 ? -0.325 0.204 4.727 1.00 48.56 123 ASN A N 1
ATOM 898 C CA . ASN A 1 123 ? -1.517 -0.191 3.964 1.00 48.56 123 ASN A CA 1
ATOM 899 C C . ASN A 1 123 ? -1.807 -1.712 3.945 1.00 48.56 123 ASN A C 1
ATOM 901 O O . ASN A 1 123 ? -2.933 -2.121 3.652 1.00 48.56 123 ASN A O 1
ATOM 905 N N . GLN A 1 124 ? -0.847 -2.574 4.313 1.00 51.81 124 GLN A N 1
ATOM 906 C CA . GLN A 1 124 ? -1.067 -4.034 4.354 1.00 51.81 124 GLN A CA 1
ATOM 907 C C . GLN A 1 124 ? -1.781 -4.524 5.627 1.00 51.81 124 GLN A C 1
ATOM 909 O O . GLN A 1 124 ? -2.512 -5.512 5.581 1.00 51.81 124 GLN A O 1
ATOM 914 N N . HIS A 1 125 ? -1.673 -3.817 6.754 1.00 49.12 125 HIS A N 1
ATOM 915 C CA . HIS A 1 125 ? -2.245 -4.281 8.028 1.00 49.12 125 HIS A CA 1
ATOM 916 C C . HIS A 1 125 ? -3.732 -3.942 8.245 1.00 49.12 125 HIS A C 1
ATOM 918 O O . HIS A 1 125 ? -4.310 -4.342 9.256 1.00 49.12 125 HIS A O 1
ATOM 924 N N . ARG A 1 126 ? -4.387 -3.226 7.317 1.00 50.25 126 ARG A N 1
ATOM 925 C CA . ARG A 1 126 ? -5.793 -2.792 7.464 1.00 50.25 126 ARG A CA 1
ATOM 926 C C . ARG A 1 126 ? -6.805 -3.432 6.511 1.00 50.25 126 ARG A C 1
ATOM 928 O O . ARG A 1 126 ? -7.976 -3.057 6.561 1.00 50.25 126 ARG A O 1
ATOM 935 N N . LYS A 1 127 ? -6.440 -4.454 5.730 1.00 48.22 127 LYS A N 1
ATOM 936 C CA . LYS A 1 127 ? -7.453 -5.371 5.179 1.00 48.22 127 LYS A CA 1
ATOM 937 C C . LYS A 1 127 ? -7.692 -6.494 6.180 1.00 48.22 127 LYS A C 1
ATOM 939 O O . LYS A 1 127 ? -7.068 -7.545 6.131 1.00 48.22 127 LYS A O 1
ATOM 944 N N . ALA A 1 128 ? -8.578 -6.220 7.134 1.00 43.25 128 ALA A N 1
ATOM 945 C CA . ALA A 1 128 ? -9.067 -7.206 8.083 1.00 43.25 128 ALA A CA 1
ATOM 946 C C . ALA A 1 128 ? -9.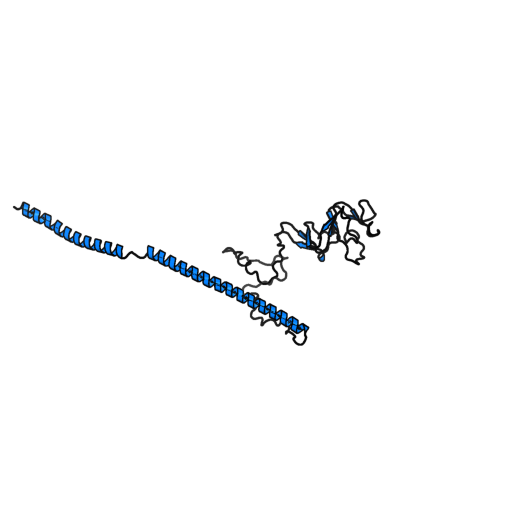579 -8.446 7.333 1.00 43.25 128 ALA A C 1
ATOM 948 O O . ALA A 1 128 ? -10.595 -8.385 6.641 1.00 43.25 128 ALA A O 1
ATOM 949 N N . VAL A 1 129 ? -8.890 -9.577 7.486 1.00 50.97 129 VAL A N 1
ATOM 950 C CA . VAL A 1 129 ? -9.482 -10.877 7.177 1.00 50.97 129 VAL A CA 1
ATOM 951 C C . VAL A 1 129 ? -10.547 -11.109 8.243 1.00 50.97 129 VAL A C 1
ATOM 953 O O . VAL A 1 129 ? -10.242 -11.154 9.438 1.00 50.97 129 VAL A O 1
ATOM 956 N N . SER A 1 130 ? -11.812 -11.166 7.831 1.00 49.16 130 SER A N 1
ATOM 957 C CA . SER A 1 130 ? -12.916 -11.419 8.755 1.00 49.16 130 SER A CA 1
ATOM 958 C C . SER A 1 130 ? -12.696 -12.763 9.457 1.00 49.16 130 SER A C 1
ATOM 960 O O . SER A 1 130 ? -12.349 -13.757 8.813 1.00 49.16 130 SER A O 1
ATOM 962 N N . LYS A 1 131 ? -12.872 -12.795 10.785 1.00 39.22 131 LYS A N 1
ATOM 963 C CA . LYS A 1 131 ? -12.728 -14.014 11.596 1.00 39.22 131 LYS A CA 1
ATOM 964 C C . LYS A 1 131 ? -13.623 -15.114 11.010 1.00 39.22 131 LYS A C 1
ATOM 966 O O . LYS A 1 131 ? -14.842 -14.978 11.035 1.00 39.22 131 LYS A O 1
ATOM 971 N N . GLY A 1 132 ? -13.014 -16.196 10.521 1.00 43.84 132 GLY A N 1
ATOM 972 C CA . GLY A 1 132 ? -13.721 -17.409 10.089 1.00 43.84 132 GLY A CA 1
ATOM 973 C C . GLY A 1 132 ? -13.501 -17.859 8.642 1.00 43.84 132 GLY A C 1
ATOM 974 O O . GLY A 1 132 ? -13.967 -18.940 8.303 1.00 43.84 132 GLY A O 1
ATOM 975 N N . TYR A 1 133 ? -12.774 -17.111 7.806 1.00 41.41 133 TYR A N 1
ATOM 976 C CA . TYR A 1 133 ? -12.432 -17.558 6.449 1.00 41.41 133 TYR A CA 1
ATOM 977 C C . TYR A 1 133 ? -10.935 -17.860 6.335 1.00 41.41 133 TYR A C 1
ATOM 979 O O . TYR A 1 133 ? -10.108 -16.952 6.380 1.00 41.41 133 TYR A O 1
ATOM 987 N N . TYR A 1 134 ? -10.588 -19.137 6.164 1.00 43.22 134 TYR A N 1
ATOM 988 C CA . TYR A 1 134 ? -9.307 -19.523 5.577 1.00 43.22 134 TYR A CA 1
ATOM 989 C C . TYR A 1 134 ? -9.490 -19.571 4.059 1.00 43.22 134 TYR A C 1
ATOM 991 O O . TYR A 1 134 ? -10.421 -20.208 3.569 1.00 43.22 134 TYR A O 1
ATOM 999 N N . VAL A 1 135 ? -8.611 -18.903 3.313 1.00 47.78 135 VAL A N 1
ATOM 1000 C CA . VAL A 1 135 ? -8.513 -19.078 1.862 1.00 47.78 135 VAL A CA 1
ATOM 1001 C C . VAL A 1 135 ? -7.660 -20.321 1.620 1.00 47.78 135 VAL A C 1
ATOM 1003 O O . VAL A 1 135 ? -6.440 -20.271 1.742 1.00 47.78 135 VAL A O 1
ATOM 1006 N N . SER A 1 136 ? -8.291 -21.453 1.314 1.00 39.25 136 SER A N 1
ATOM 1007 C CA . SER A 1 136 ? -7.588 -22.588 0.717 1.00 39.25 136 SER A CA 1
ATOM 1008 C C . SER A 1 136 ? -7.581 -22.405 -0.798 1.00 39.25 136 SER A C 1
ATOM 1010 O O . SER A 1 136 ? -8.619 -22.580 -1.438 1.00 39.25 136 SER A O 1
ATOM 1012 N N . VAL A 1 137 ? -6.432 -22.063 -1.379 1.00 48.47 137 VAL A N 1
ATOM 1013 C CA . VAL A 1 137 ? -6.246 -22.121 -2.834 1.00 48.47 137 VAL A CA 1
ATOM 1014 C C . VAL A 1 137 ? -5.654 -23.490 -3.161 1.00 48.47 137 VAL A C 1
ATOM 1016 O O . VAL A 1 137 ? -4.536 -23.797 -2.757 1.00 48.47 137 VAL A O 1
ATOM 1019 N N . SER A 1 138 ? -6.417 -24.340 -3.850 1.00 46.00 138 SER A N 1
ATOM 1020 C CA . SER A 1 138 ? -5.840 -25.466 -4.594 1.00 46.00 138 SER A CA 1
ATOM 1021 C C . SER A 1 138 ? -5.245 -24.888 -5.884 1.00 46.00 138 SER A C 1
ATOM 1023 O O . SER A 1 138 ? -6.016 -24.324 -6.656 1.00 46.00 138 SER A O 1
ATOM 1025 N N . PRO A 1 139 ? -3.927 -24.984 -6.144 1.00 51.72 139 PRO A N 1
ATOM 1026 C CA . PRO A 1 139 ? -3.292 -24.245 -7.239 1.00 51.72 139 PRO A CA 1
ATOM 1027 C C . PRO A 1 139 ? -3.330 -24.977 -8.590 1.00 51.72 139 PRO A C 1
ATOM 1029 O O . PRO A 1 139 ? -2.736 -24.519 -9.556 1.00 51.72 139 PRO A O 1
ATOM 1032 N N . ILE A 1 140 ? -4.000 -26.127 -8.699 1.00 55.06 140 ILE A N 1
ATOM 1033 C CA . ILE A 1 140 ? -4.040 -26.897 -9.950 1.00 55.06 140 ILE A CA 1
ATOM 1034 C C . ILE A 1 140 ? -5.393 -26.695 -10.631 1.00 55.06 140 ILE A C 1
ATOM 1036 O O . ILE A 1 140 ? -6.279 -27.544 -10.618 1.00 55.06 140 ILE A O 1
ATOM 1040 N N . ALA A 1 141 ? -5.528 -25.535 -11.258 1.00 48.78 141 ALA A N 1
ATOM 1041 C CA . ALA A 1 141 ? -6.242 -25.424 -12.518 1.00 48.78 141 ALA A CA 1
ATOM 1042 C C . ALA A 1 141 ? -5.345 -24.609 -13.455 1.00 48.78 141 ALA A C 1
ATOM 1044 O O . ALA A 1 141 ? -4.882 -23.525 -13.120 1.00 48.78 141 ALA A O 1
ATOM 1045 N N . SER A 1 142 ? -5.010 -25.217 -14.587 1.00 47.97 142 SER A N 1
ATOM 1046 C CA . SER A 1 142 ? -3.975 -24.798 -15.532 1.00 47.97 142 SER A CA 1
ATOM 1047 C C . SER A 1 142 ? -4.062 -23.321 -15.931 1.00 47.97 142 SER A C 1
ATOM 1049 O O . SER A 1 142 ? -5.005 -22.935 -16.620 1.00 47.97 142 SER A O 1
ATOM 1051 N N . 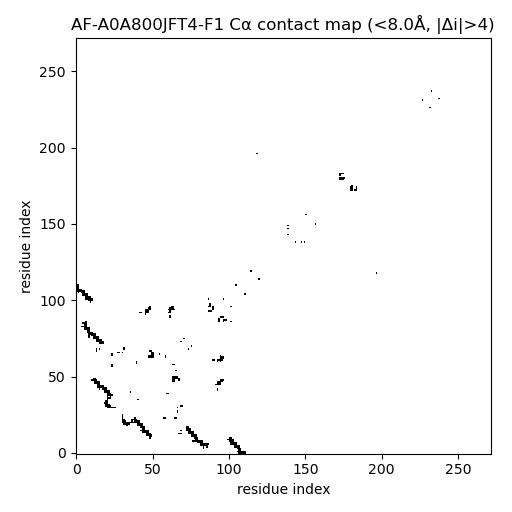GLY A 1 143 ? -3.041 -22.538 -15.574 1.00 53.53 143 GLY A N 1
ATOM 1052 C CA . GLY A 1 143 ? -2.828 -21.188 -16.109 1.00 53.53 143 GLY A CA 1
ATOM 1053 C C . GLY A 1 143 ? -2.228 -20.182 -15.131 1.00 53.53 143 GLY A C 1
ATOM 1054 O O . GLY A 1 143 ? -1.643 -19.200 -15.578 1.00 53.53 143 GLY A O 1
ATOM 1055 N N . GLU A 1 144 ? -2.318 -20.421 -13.824 1.00 59.38 144 GLU A N 1
ATOM 1056 C CA . GLU A 1 144 ? -1.851 -19.467 -12.816 1.00 59.38 144 GLU A CA 1
ATOM 1057 C C . GLU A 1 144 ? -0.555 -19.961 -12.162 1.00 59.38 144 GLU A C 1
ATOM 1059 O O . GLU A 1 144 ? -0.546 -20.920 -11.400 1.00 59.38 144 GLU A O 1
ATOM 1064 N N . ASP A 1 145 ? 0.542 -19.304 -12.540 1.00 55.69 145 ASP A N 1
ATOM 1065 C CA . ASP A 1 145 ? 1.903 -19.430 -12.009 1.00 55.69 145 ASP A CA 1
ATOM 1066 C C . ASP A 1 145 ? 2.519 -20.845 -11.997 1.00 55.69 145 ASP A C 1
ATOM 1068 O O . ASP A 1 145 ? 2.414 -21.622 -11.048 1.00 55.69 145 ASP A O 1
ATOM 1072 N N . ALA A 1 146 ? 3.296 -21.139 -13.044 1.00 53.44 146 ALA A N 1
ATOM 1073 C CA . ALA A 1 146 ? 4.106 -22.354 -13.147 1.00 53.44 146 ALA A CA 1
ATOM 1074 C C . ALA A 1 146 ? 5.195 -22.484 -12.054 1.00 53.44 146 ALA A C 1
ATOM 1076 O O . ALA A 1 146 ? 5.845 -23.526 -11.973 1.00 53.44 146 ALA A O 1
ATOM 1077 N N . SER A 1 147 ? 5.399 -21.452 -11.227 1.00 52.91 147 SER A N 1
ATOM 1078 C CA . SER A 1 147 ? 6.392 -21.409 -10.145 1.00 52.91 147 SER A CA 1
ATOM 1079 C C . SER A 1 147 ? 5.806 -21.754 -8.769 1.00 52.91 147 SER A C 1
ATOM 1081 O O . SER A 1 147 ? 6.545 -21.823 -7.782 1.00 52.91 147 SER A O 1
ATOM 1083 N N . ALA A 1 148 ? 4.492 -21.986 -8.670 1.00 55.06 148 ALA A N 1
ATOM 1084 C CA . ALA A 1 148 ? 3.839 -22.311 -7.408 1.00 55.06 148 ALA A CA 1
ATOM 1085 C C . ALA A 1 148 ? 4.325 -23.669 -6.863 1.00 55.06 148 ALA A C 1
ATOM 1087 O O . ALA A 1 148 ? 4.107 -24.730 -7.448 1.00 55.06 148 ALA A O 1
ATOM 1088 N N . THR A 1 149 ? 4.987 -23.644 -5.704 1.00 54.84 149 THR A N 1
ATOM 1089 C CA . THR A 1 149 ? 5.513 -24.851 -5.053 1.00 54.84 149 THR A CA 1
ATOM 1090 C C . THR A 1 149 ? 4.444 -25.461 -4.146 1.00 54.84 149 THR A C 1
ATOM 1092 O O . THR A 1 149 ? 4.011 -24.838 -3.177 1.00 54.84 149 THR A O 1
ATOM 1095 N N . VAL A 1 150 ? 4.007 -26.690 -4.437 1.00 59.72 150 VAL A N 1
ATOM 1096 C CA . VAL A 1 150 ? 3.034 -27.412 -3.601 1.00 59.72 150 VAL A CA 1
ATOM 1097 C C . VAL A 1 150 ? 3.711 -27.871 -2.310 1.00 59.72 150 VAL A C 1
ATOM 1099 O O . VAL A 1 150 ? 4.585 -28.737 -2.330 1.00 59.72 150 VAL A O 1
ATOM 1102 N N . ILE A 1 151 ? 3.292 -27.320 -1.171 1.00 61.41 151 ILE A N 1
ATOM 1103 C CA . ILE A 1 151 ? 3.761 -27.771 0.142 1.00 61.41 151 ILE A CA 1
ATOM 1104 C C . ILE A 1 151 ? 2.847 -28.904 0.623 1.00 61.41 151 ILE A C 1
ATOM 1106 O O . ILE A 1 151 ? 1.672 -28.693 0.919 1.00 61.41 151 ILE A O 1
ATOM 1110 N N . GLY A 1 152 ? 3.384 -30.125 0.668 1.00 60.94 152 GLY A N 1
ATOM 1111 C CA . GLY A 1 152 ? 2.661 -31.313 1.124 1.00 60.94 152 GLY A CA 1
ATOM 1112 C C . GLY A 1 152 ? 2.247 -31.257 2.600 1.00 60.94 152 GLY A C 1
ATOM 1113 O O . GLY A 1 152 ? 2.880 -30.603 3.429 1.00 60.94 152 GLY A O 1
ATOM 1114 N N . SER A 1 153 ? 1.181 -31.983 2.945 1.00 43.38 153 SER A N 1
ATOM 1115 C CA . SER A 1 153 ? 0.736 -32.142 4.335 1.00 43.38 153 SER A CA 1
ATOM 1116 C C . SER A 1 153 ? 1.835 -32.799 5.179 1.00 43.38 153 SER A C 1
ATOM 1118 O O . SER A 1 153 ? 2.263 -33.909 4.874 1.00 43.38 153 SER A O 1
ATOM 1120 N N . GLY A 1 154 ? 2.267 -32.124 6.248 1.00 50.38 154 GLY A N 1
ATOM 1121 C CA . GLY A 1 154 ? 3.373 -32.556 7.114 1.00 50.38 154 GLY A CA 1
ATOM 1122 C C . GLY A 1 154 ? 4.721 -31.891 6.812 1.00 50.38 154 GLY A C 1
ATOM 1123 O O . GLY A 1 154 ? 5.669 -32.082 7.569 1.00 50.38 154 GLY A O 1
ATOM 1124 N N . SER A 1 155 ? 4.811 -31.078 5.758 1.00 53.59 155 SER A N 1
ATOM 1125 C CA . SER A 1 155 ? 6.008 -30.291 5.460 1.00 53.59 155 SER A CA 1
ATOM 1126 C C . SER A 1 155 ? 6.124 -29.077 6.387 1.00 53.59 155 SER A C 1
ATOM 1128 O O . SER A 1 155 ? 5.166 -28.331 6.588 1.00 53.59 155 SER A O 1
ATOM 1130 N N . THR A 1 156 ? 7.317 -28.841 6.932 1.00 47.34 156 THR A N 1
ATOM 1131 C CA . THR A 1 156 ? 7.639 -27.613 7.668 1.00 47.34 156 THR A CA 1
ATOM 1132 C C . THR A 1 156 ? 7.706 -26.431 6.703 1.00 47.34 156 THR A C 1
ATOM 1134 O O . THR A 1 156 ? 8.570 -26.392 5.828 1.00 47.34 156 THR A O 1
ATOM 1137 N N . ILE A 1 157 ? 6.799 -25.464 6.861 1.00 55.81 157 ILE A N 1
ATOM 1138 C CA . ILE A 1 157 ? 6.797 -24.214 6.095 1.00 55.81 157 ILE A CA 1
ATOM 1139 C C . ILE A 1 157 ? 7.851 -23.288 6.708 1.00 55.81 157 ILE A C 1
ATOM 1141 O O . ILE A 1 157 ? 7.644 -22.741 7.790 1.00 55.81 157 ILE A O 1
ATOM 1145 N N . SER A 1 158 ? 8.979 -23.114 6.021 1.00 51.88 158 SER A N 1
ATOM 1146 C CA . SER A 1 158 ? 9.894 -22.005 6.287 1.00 51.88 158 SER A CA 1
ATOM 1147 C C . SER A 1 158 ? 9.298 -20.757 5.639 1.00 51.88 158 SER A C 1
ATOM 1149 O O . SER A 1 158 ? 9.152 -20.696 4.418 1.00 51.88 158 SER A O 1
ATOM 1151 N N . THR A 1 159 ? 8.871 -19.783 6.442 1.00 48.12 159 THR A N 1
ATOM 1152 C CA . THR A 1 159 ? 8.531 -18.450 5.934 1.00 48.12 159 THR A CA 1
ATOM 1153 C C . THR A 1 159 ? 9.751 -17.881 5.212 1.00 48.12 159 THR A C 1
ATOM 1155 O O . THR A 1 159 ? 10.862 -18.062 5.699 1.00 48.12 159 THR A O 1
ATOM 1158 N N . LEU A 1 160 ? 9.557 -17.166 4.100 1.00 49.16 160 LEU A N 1
ATOM 1159 C CA . LEU A 1 160 ? 10.595 -16.456 3.330 1.00 49.16 160 LEU A CA 1
ATOM 1160 C C . LEU A 1 160 ? 11.240 -15.279 4.100 1.00 49.16 160 LEU A C 1
ATOM 1162 O O . LEU A 1 160 ? 11.423 -14.186 3.580 1.00 49.16 160 LEU A O 1
ATOM 1166 N N . GLN A 1 161 ? 11.614 -15.504 5.349 1.00 48.16 161 GLN A N 1
ATOM 1167 C CA . GLN A 1 161 ? 12.841 -14.976 5.901 1.00 48.16 161 GLN A CA 1
ATOM 1168 C C . GLN A 1 161 ? 13.619 -16.173 6.426 1.00 48.16 161 GLN A C 1
ATOM 1170 O O . GLN A 1 161 ? 13.507 -16.571 7.586 1.00 48.16 161 GLN A O 1
ATOM 1175 N N . ASP A 1 162 ? 14.397 -16.764 5.529 1.00 45.75 162 ASP A N 1
ATOM 1176 C CA . ASP A 1 162 ? 15.475 -17.640 5.931 1.00 45.75 162 ASP A CA 1
ATOM 1177 C C . ASP A 1 162 ? 16.508 -16.800 6.704 1.00 45.75 162 ASP A C 1
ATOM 1179 O O . ASP A 1 162 ? 17.380 -16.172 6.115 1.00 45.75 162 ASP A O 1
ATOM 1183 N N . LEU A 1 163 ? 16.389 -16.737 8.035 1.00 52.19 163 LEU A N 1
ATOM 1184 C CA . LEU A 1 163 ? 17.437 -16.173 8.901 1.00 52.19 163 LEU A CA 1
ATOM 1185 C C . LEU A 1 163 ? 18.671 -17.093 8.973 1.00 52.19 163 LEU A C 1
ATOM 1187 O O . LEU A 1 163 ? 19.688 -16.700 9.542 1.00 52.19 163 LEU A O 1
ATOM 1191 N N . SER A 1 164 ? 18.577 -18.321 8.442 1.00 45.91 164 SER A N 1
ATOM 1192 C CA . SER A 1 164 ? 19.680 -19.283 8.346 1.00 45.91 164 SER A CA 1
ATOM 1193 C C . SER A 1 164 ? 20.435 -19.204 7.022 1.00 45.91 164 SER A C 1
ATOM 1195 O O . SER A 1 164 ? 21.543 -19.740 6.933 1.00 45.91 164 SER A O 1
ATOM 1197 N N . ALA A 1 165 ? 19.921 -18.440 6.050 1.00 45.06 165 ALA A N 1
ATOM 1198 C CA . ALA A 1 165 ? 20.742 -17.806 5.042 1.00 45.06 165 ALA A CA 1
ATOM 1199 C C . ALA A 1 165 ? 21.644 -16.826 5.795 1.00 45.06 165 ALA A C 1
ATOM 1201 O O . ALA A 1 165 ? 21.358 -15.636 5.924 1.00 45.06 165 ALA A O 1
ATOM 1202 N N . VAL A 1 166 ? 22.747 -17.366 6.330 1.00 48.31 166 VAL A N 1
ATOM 1203 C CA . VAL A 1 166 ? 24.026 -16.672 6.441 1.00 48.31 166 VAL A CA 1
ATOM 1204 C C . VAL A 1 166 ? 24.034 -15.696 5.290 1.00 48.31 166 VAL A C 1
ATOM 1206 O O . VAL A 1 166 ? 23.976 -16.176 4.158 1.00 48.31 166 VAL A O 1
ATOM 1209 N N . ALA A 1 167 ? 23.954 -14.397 5.613 1.00 48.59 167 ALA A N 1
ATOM 1210 C CA . ALA A 1 167 ? 23.850 -13.292 4.671 1.00 48.59 167 ALA A CA 1
ATOM 1211 C C . ALA A 1 167 ? 24.412 -13.748 3.333 1.00 48.59 167 ALA A C 1
ATOM 1213 O O . ALA A 1 167 ? 25.621 -13.970 3.265 1.00 48.59 167 ALA A O 1
ATOM 1214 N N . THR A 1 168 ? 23.542 -14.065 2.362 1.00 45.06 168 THR A N 1
ATOM 1215 C CA . THR A 1 168 ? 24.006 -14.633 1.096 1.00 45.06 168 THR A CA 1
ATOM 1216 C C . THR A 1 168 ? 25.031 -13.650 0.588 1.00 45.06 168 THR A C 1
ATOM 1218 O O . THR A 1 168 ? 24.674 -12.505 0.302 1.00 45.06 168 THR A O 1
ATOM 1221 N N . ASP A 1 169 ? 26.302 -14.049 0.613 1.00 49.97 169 ASP A N 1
ATOM 1222 C CA . ASP A 1 169 ? 27.379 -13.208 0.142 1.00 49.97 169 ASP A CA 1
ATOM 1223 C C . ASP A 1 169 ? 27.031 -12.923 -1.314 1.00 49.97 169 ASP A C 1
ATOM 1225 O O . ASP A 1 169 ? 27.049 -13.826 -2.150 1.00 49.97 169 ASP A O 1
ATOM 1229 N N . GLN A 1 170 ? 26.594 -11.692 -1.597 1.00 49.19 170 GLN A N 1
ATOM 1230 C CA . GLN A 1 170 ? 26.146 -11.241 -2.918 1.00 49.19 170 GLN A CA 1
ATOM 1231 C C . GLN A 1 170 ? 27.354 -11.069 -3.858 1.00 49.19 170 GLN A C 1
ATOM 1233 O O . GLN A 1 170 ? 27.453 -10.073 -4.581 1.00 49.19 170 GLN A O 1
ATOM 1238 N N . GLY A 1 171 ? 28.296 -12.011 -3.784 1.00 49.78 171 GLY A N 1
ATOM 1239 C CA . GLY A 1 171 ? 29.693 -11.852 -4.136 1.00 49.78 171 GLY A CA 1
ATOM 1240 C C . GLY A 1 171 ? 30.394 -10.916 -3.158 1.00 49.78 171 GLY A C 1
ATOM 1241 O O . GLY A 1 171 ? 29.984 -9.759 -3.004 1.00 49.78 171 GLY A O 1
ATOM 1242 N N . GLY A 1 172 ? 31.474 -11.416 -2.550 1.00 55.41 172 GLY A N 1
ATOM 1243 C CA . GLY A 1 172 ? 32.388 -10.636 -1.735 1.00 55.41 172 GLY A CA 1
ATOM 1244 C C . GLY A 1 172 ? 32.625 -9.275 -2.367 1.00 55.41 172 GLY A C 1
ATOM 1245 O O . GLY A 1 172 ? 32.985 -9.155 -3.539 1.00 55.41 172 GLY A O 1
ATOM 1246 N N . VAL A 1 173 ? 32.335 -8.240 -1.592 1.00 59.03 173 VAL A N 1
ATOM 1247 C CA . VAL A 1 173 ? 32.564 -6.858 -1.974 1.00 59.03 173 VAL A CA 1
ATOM 1248 C C . VAL A 1 173 ? 34.037 -6.707 -2.360 1.00 59.03 173 VAL A C 1
ATOM 1250 O O . VAL A 1 173 ? 34.914 -6.709 -1.498 1.00 59.03 173 VAL A O 1
ATOM 1253 N N . ASP A 1 174 ? 34.317 -6.612 -3.658 1.00 63.34 174 ASP A N 1
ATOM 1254 C CA . ASP A 1 174 ? 35.685 -6.470 -4.138 1.00 63.34 174 ASP A CA 1
ATOM 1255 C C . ASP A 1 174 ? 36.164 -5.032 -3.906 1.00 63.34 174 ASP A C 1
ATOM 1257 O O . ASP A 1 174 ? 35.764 -4.095 -4.596 1.00 63.34 174 ASP A O 1
ATOM 1261 N N . LEU A 1 175 ? 37.014 -4.850 -2.897 1.00 77.31 175 LEU A N 1
ATOM 1262 C CA . LEU A 1 175 ? 37.616 -3.559 -2.560 1.00 77.31 175 LEU A CA 1
ATOM 1263 C C . LEU A 1 175 ? 38.898 -3.279 -3.355 1.00 77.31 175 LEU A C 1
ATOM 1265 O O . LEU A 1 175 ? 39.470 -2.199 -3.218 1.00 77.31 175 LEU A O 1
ATOM 1269 N N . ASN A 1 176 ? 39.358 -4.220 -4.188 1.00 80.56 176 ASN A N 1
ATOM 1270 C CA . ASN A 1 176 ? 40.617 -4.076 -4.921 1.00 80.56 176 ASN A CA 1
ATOM 1271 C C . ASN A 1 176 ? 40.512 -3.099 -6.104 1.00 80.56 176 ASN A C 1
ATOM 1273 O O . ASN A 1 176 ? 41.528 -2.715 -6.683 1.00 80.56 176 ASN A O 1
ATOM 1277 N N . THR A 1 177 ? 39.298 -2.668 -6.467 1.00 78.62 177 THR A N 1
ATOM 1278 C CA . THR A 1 177 ? 39.055 -1.680 -7.526 1.00 78.62 177 THR A CA 1
ATOM 1279 C C . THR A 1 177 ? 38.251 -0.490 -7.005 1.00 78.62 177 THR A C 1
ATOM 1281 O O . THR A 1 177 ? 37.390 -0.624 -6.136 1.00 78.62 177 THR A O 1
ATOM 1284 N N . VAL A 1 178 ? 38.474 0.696 -7.584 1.00 78.94 178 VAL A N 1
ATOM 1285 C CA . VAL A 1 178 ? 37.716 1.916 -7.233 1.00 78.94 178 VAL A CA 1
ATOM 1286 C C . VAL A 1 178 ? 36.211 1.733 -7.484 1.00 78.94 178 VAL A C 1
ATOM 1288 O O . VAL A 1 178 ? 35.386 2.213 -6.708 1.00 78.94 178 VAL A O 1
ATOM 1291 N N . THR A 1 179 ? 35.835 1.022 -8.550 1.00 78.12 179 THR A N 1
ATOM 1292 C CA . THR A 1 179 ? 34.430 0.741 -8.890 1.00 78.12 179 THR A CA 1
ATOM 1293 C C . THR A 1 179 ? 33.787 -0.239 -7.906 1.00 78.12 179 THR A C 1
ATOM 1295 O O . THR A 1 179 ? 32.653 -0.020 -7.471 1.00 78.12 179 THR A O 1
ATOM 1298 N N . GLY A 1 180 ? 34.515 -1.283 -7.502 1.00 78.38 180 GLY A N 1
ATOM 1299 C CA . GLY A 1 180 ? 34.056 -2.237 -6.495 1.00 78.38 180 GLY A CA 1
ATOM 1300 C C . GLY A 1 180 ? 33.880 -1.588 -5.119 1.00 78.38 180 GLY A C 1
ATOM 1301 O O . GLY A 1 180 ? 32.828 -1.748 -4.502 1.00 78.38 180 GLY A O 1
ATOM 1302 N N . ALA A 1 181 ? 34.807 -0.713 -4.709 1.00 80.31 181 ALA A N 1
ATOM 1303 C CA . ALA A 1 181 ? 34.692 0.076 -3.479 1.00 80.31 181 ALA A CA 1
ATOM 1304 C C . ALA A 1 181 ? 33.512 1.073 -3.486 1.00 80.31 181 ALA A C 1
ATOM 1306 O O . ALA A 1 181 ? 32.895 1.311 -2.450 1.00 80.31 181 ALA A O 1
ATOM 1307 N N . LYS A 1 182 ? 33.140 1.644 -4.641 1.00 80.75 182 LYS A N 1
ATOM 1308 C CA . LYS A 1 182 ? 31.919 2.470 -4.745 1.00 80.75 182 LYS A CA 1
ATOM 1309 C C . LYS A 1 182 ? 30.651 1.632 -4.583 1.00 80.75 182 LYS A C 1
ATOM 1311 O O . LYS A 1 182 ? 29.751 2.022 -3.848 1.00 80.75 182 LYS A O 1
ATOM 1316 N N . THR A 1 183 ? 30.608 0.463 -5.219 1.00 79.50 183 THR A N 1
ATOM 1317 C CA . THR A 1 183 ? 29.471 -0.468 -5.124 1.00 79.50 183 THR A CA 1
ATOM 1318 C C . THR A 1 183 ? 29.310 -1.009 -3.698 1.00 79.50 183 THR A C 1
ATOM 1320 O O . THR A 1 183 ? 28.193 -1.109 -3.194 1.00 79.50 183 THR A O 1
ATOM 1323 N N . ALA A 1 184 ? 30.429 -1.293 -3.023 1.00 81.00 184 ALA A N 1
ATOM 1324 C CA . ALA A 1 184 ? 30.502 -1.625 -1.601 1.00 81.00 184 ALA A CA 1
ATOM 1325 C C . ALA A 1 184 ? 29.772 -0.604 -0.731 1.00 81.00 184 ALA A C 1
ATOM 1327 O O . ALA A 1 184 ? 28.919 -0.949 0.085 1.00 81.00 184 ALA A O 1
ATOM 1328 N N . LEU A 1 185 ? 30.136 0.665 -0.925 1.00 84.50 185 LEU A N 1
ATOM 1329 C CA . LEU A 1 185 ? 29.643 1.774 -0.134 1.00 84.50 185 LEU A CA 1
ATOM 1330 C C . LEU A 1 185 ? 28.135 1.934 -0.313 1.00 84.50 185 LEU A C 1
ATOM 1332 O O . LEU A 1 185 ? 27.432 2.066 0.682 1.00 84.50 185 LEU A O 1
ATOM 1336 N N . THR A 1 186 ? 27.634 1.852 -1.549 1.00 81.62 186 THR A N 1
ATOM 1337 C CA . THR A 1 186 ? 26.191 1.899 -1.821 1.00 81.62 186 THR A CA 1
ATOM 1338 C C . THR A 1 186 ? 25.451 0.780 -1.091 1.00 81.62 186 THR A C 1
ATOM 1340 O O . THR A 1 186 ? 24.532 1.069 -0.334 1.00 81.62 186 THR A O 1
ATOM 1343 N N . LYS A 1 187 ? 25.914 -0.476 -1.199 1.00 77.50 187 LYS A N 1
ATOM 1344 C CA . LYS A 1 187 ? 25.291 -1.611 -0.492 1.00 77.50 187 LYS A CA 1
ATOM 1345 C C . LYS A 1 187 ? 25.258 -1.411 1.031 1.00 77.50 187 LYS A C 1
ATOM 1347 O O . LYS A 1 187 ? 24.266 -1.744 1.673 1.00 77.50 187 LYS A O 1
ATOM 1352 N N . ILE A 1 188 ? 26.330 -0.868 1.616 1.00 81.62 188 ILE A N 1
ATOM 1353 C CA . ILE A 1 188 ? 26.395 -0.574 3.057 1.00 81.62 188 ILE A CA 1
ATOM 1354 C C . ILE A 1 188 ? 25.412 0.538 3.434 1.00 81.62 188 ILE A C 1
ATOM 1356 O O . ILE A 1 188 ? 24.737 0.423 4.453 1.00 81.62 188 ILE A O 1
ATOM 1360 N N . VAL A 1 189 ? 25.316 1.600 2.631 1.00 82.25 189 VAL A N 1
ATOM 1361 C CA . VAL A 1 189 ? 24.369 2.702 2.863 1.00 82.25 189 VAL A CA 1
ATOM 1362 C C . VAL A 1 189 ? 22.924 2.209 2.775 1.00 82.25 189 VAL A C 1
ATOM 1364 O O . VAL A 1 189 ? 22.109 2.585 3.618 1.00 82.25 189 VAL A O 1
ATOM 1367 N N . ASP A 1 190 ? 22.614 1.322 1.831 1.00 72.50 190 ASP A N 1
ATOM 1368 C CA . ASP A 1 190 ? 21.281 0.732 1.690 1.00 72.50 190 ASP A CA 1
ATOM 1369 C C . ASP A 1 190 ? 20.939 -0.160 2.892 1.00 72.50 190 ASP A C 1
ATOM 1371 O O . ASP A 1 190 ? 19.876 -0.014 3.499 1.00 72.50 190 ASP A O 1
ATOM 1375 N N . ALA A 1 191 ? 21.869 -1.026 3.309 1.00 71.69 191 ALA A N 1
ATOM 1376 C CA . ALA A 1 191 ? 21.701 -1.866 4.495 1.00 71.69 191 ALA A CA 1
ATOM 1377 C C . ALA A 1 191 ? 21.550 -1.034 5.781 1.00 71.69 191 ALA A C 1
ATOM 1379 O O . ALA A 1 191 ? 20.725 -1.345 6.642 1.00 71.69 191 ALA A O 1
ATOM 1380 N N . LEU A 1 192 ? 22.318 0.051 5.909 1.00 77.38 192 LEU A N 1
ATOM 1381 C CA . LEU A 1 192 ? 22.214 0.982 7.028 1.00 77.38 192 LEU A CA 1
ATOM 1382 C C . LEU A 1 192 ? 20.863 1.708 7.022 1.00 77.38 192 LEU A C 1
ATOM 1384 O O . LEU A 1 192 ? 20.241 1.854 8.073 1.00 77.38 192 LEU A O 1
ATOM 1388 N N . SER A 1 193 ? 20.383 2.116 5.848 1.00 73.94 193 SER A N 1
ATOM 1389 C CA . SER A 1 193 ? 19.068 2.742 5.683 1.00 73.94 193 SER A CA 1
ATOM 1390 C C . SER A 1 193 ? 17.950 1.787 6.096 1.00 73.94 193 SER A C 1
ATOM 1392 O O . SER A 1 193 ? 17.072 2.181 6.862 1.00 73.94 193 SER A O 1
ATOM 1394 N N . GLN A 1 194 ? 18.030 0.514 5.698 1.00 71.62 194 GLN A N 1
ATOM 1395 C CA . GLN A 1 194 ? 17.086 -0.512 6.143 1.00 71.62 194 GLN A CA 1
ATOM 1396 C C . GLN A 1 194 ? 17.120 -0.696 7.667 1.00 71.62 194 GLN A C 1
ATOM 1398 O O . GLN A 1 194 ? 16.075 -0.671 8.311 1.00 71.62 194 GLN A O 1
ATOM 1403 N N . LEU A 1 195 ? 18.309 -0.777 8.273 1.00 74.06 195 LEU A N 1
ATOM 1404 C CA . LEU A 1 195 ? 18.453 -0.863 9.730 1.00 74.06 195 LEU A CA 1
ATOM 1405 C C . LEU A 1 195 ? 17.828 0.345 10.449 1.00 74.06 195 LEU A C 1
ATOM 1407 O O . LEU A 1 195 ? 17.242 0.200 11.524 1.00 74.06 195 LEU A O 1
ATOM 1411 N N . HIS A 1 196 ? 17.972 1.549 9.891 1.00 74.12 196 HIS A N 1
ATOM 1412 C CA . HIS A 1 196 ? 17.342 2.751 10.433 1.00 74.12 196 HIS A CA 1
ATOM 1413 C C . HIS A 1 196 ? 15.814 2.689 10.339 1.00 74.12 196 HIS A C 1
ATOM 1415 O O . HIS A 1 196 ? 15.153 3.063 11.309 1.00 74.12 196 HIS A O 1
ATOM 1421 N N . LEU A 1 197 ? 15.262 2.179 9.234 1.00 70.19 197 LEU A N 1
ATOM 1422 C CA . LEU A 1 197 ? 13.821 1.958 9.079 1.00 70.19 197 LEU A CA 1
ATOM 1423 C C . LEU A 1 197 ? 13.296 0.932 10.087 1.00 70.19 197 LEU A C 1
ATOM 1425 O O . LEU A 1 197 ? 12.313 1.204 10.773 1.00 70.19 197 LEU A O 1
ATOM 1429 N N . ASP A 1 198 ? 13.988 -0.194 10.254 1.00 69.62 198 ASP A N 1
ATOM 1430 C CA . ASP A 1 198 ? 13.601 -1.228 11.218 1.00 69.62 198 ASP A CA 1
ATOM 1431 C C . ASP A 1 198 ? 13.616 -0.673 12.654 1.00 69.62 198 ASP A C 1
ATOM 1433 O O . ASP A 1 198 ? 12.679 -0.882 13.429 1.00 69.62 198 ASP A O 1
ATOM 1437 N N . ARG A 1 199 ? 14.643 0.115 13.011 1.00 83.19 199 ARG A N 1
ATOM 1438 C CA . ARG A 1 199 ? 14.722 0.809 14.310 1.00 83.19 199 ARG A CA 1
ATOM 1439 C C . ARG A 1 199 ? 13.606 1.833 14.495 1.00 83.19 199 ARG A C 1
ATOM 1441 O O . ARG A 1 199 ? 13.058 1.925 15.592 1.00 83.19 199 ARG A O 1
ATOM 1448 N N . ALA A 1 200 ? 13.262 2.585 13.451 1.00 80.31 200 ALA A N 1
ATOM 1449 C CA . ALA A 1 200 ? 12.152 3.530 13.489 1.00 80.31 200 ALA A CA 1
ATOM 1450 C C . ALA A 1 200 ? 10.811 2.805 13.692 1.00 80.31 200 ALA A C 1
ATOM 1452 O O . ALA A 1 200 ? 10.013 3.220 14.533 1.00 80.31 200 ALA A O 1
ATOM 1453 N N . GLY A 1 201 ? 10.600 1.677 13.006 1.00 80.31 201 GLY A N 1
ATOM 1454 C CA . GLY A 1 201 ? 9.425 0.822 13.179 1.00 80.31 201 GLY A CA 1
ATOM 1455 C C . GLY A 1 201 ? 9.308 0.267 14.600 1.00 80.31 201 GLY A C 1
ATOM 1456 O O . GLY A 1 201 ? 8.248 0.366 15.221 1.00 80.31 201 GLY A O 1
ATOM 1457 N N . LEU A 1 202 ? 10.406 -0.242 15.167 1.00 81.12 202 LEU A N 1
ATOM 1458 C CA . LEU A 1 202 ? 10.443 -0.687 16.563 1.00 81.12 202 LEU A CA 1
ATOM 1459 C C . LEU A 1 202 ? 10.158 0.460 17.544 1.00 81.12 202 LEU A C 1
ATOM 1461 O O . LEU A 1 202 ? 9.400 0.266 18.493 1.00 81.12 202 LEU A O 1
ATOM 1465 N N . GLY A 1 203 ? 10.702 1.656 17.301 1.00 86.12 203 GLY A N 1
ATOM 1466 C CA . GLY A 1 203 ? 10.424 2.847 18.109 1.00 86.12 203 GLY A CA 1
ATOM 1467 C C . GLY A 1 203 ? 8.951 3.267 18.064 1.00 86.12 203 GLY A C 1
ATOM 1468 O O . GLY A 1 203 ? 8.356 3.570 19.098 1.00 86.12 203 GLY A O 1
ATOM 1469 N N . ALA A 1 204 ? 8.319 3.202 16.889 1.00 84.69 204 ALA A N 1
ATOM 1470 C CA . ALA A 1 204 ? 6.888 3.458 16.741 1.00 84.69 204 ALA A CA 1
ATOM 1471 C C . ALA A 1 204 ? 6.037 2.425 17.505 1.00 84.69 204 ALA A C 1
ATOM 1473 O O . ALA A 1 204 ? 5.080 2.787 18.195 1.00 84.69 204 ALA A O 1
ATOM 1474 N N . ILE A 1 205 ? 6.409 1.141 17.442 1.00 86.25 205 ILE A N 1
ATOM 1475 C CA . ILE A 1 205 ? 5.749 0.074 18.209 1.00 86.25 205 ILE A CA 1
ATOM 1476 C C . ILE A 1 205 ? 5.904 0.312 19.716 1.00 86.25 205 ILE A C 1
ATOM 1478 O O . ILE A 1 205 ? 4.918 0.200 20.445 1.00 86.25 205 ILE A O 1
ATOM 1482 N N . GLN A 1 206 ? 7.098 0.683 20.186 1.00 89.88 206 GLN A N 1
ATOM 1483 C CA . GLN A 1 206 ? 7.340 1.020 21.593 1.00 89.88 206 GLN A CA 1
ATOM 1484 C C . GLN A 1 206 ? 6.459 2.186 22.054 1.00 89.88 206 GLN A C 1
ATOM 1486 O O . GLN A 1 206 ? 5.747 2.045 23.047 1.00 89.88 206 GLN A O 1
ATOM 1491 N N . SER A 1 207 ? 6.402 3.279 21.287 1.00 88.06 207 SER A N 1
ATOM 1492 C CA . SER A 1 207 ? 5.537 4.428 21.593 1.00 88.06 207 SER A CA 1
ATOM 1493 C C . SER A 1 207 ? 4.058 4.032 21.684 1.00 88.06 207 SER A C 1
ATOM 1495 O O . SER A 1 207 ? 3.345 4.429 22.610 1.00 88.06 207 SER A O 1
ATOM 1497 N N . ARG A 1 208 ? 3.588 3.167 20.777 1.00 92.25 208 ARG A N 1
ATOM 1498 C CA . ARG A 1 208 ? 2.221 2.636 20.826 1.00 92.25 208 ARG A CA 1
ATOM 1499 C C . ARG A 1 208 ? 1.979 1.764 22.061 1.00 92.25 208 ARG A C 1
ATOM 1501 O O . ARG A 1 208 ? 0.890 1.837 22.635 1.00 92.25 208 ARG A O 1
ATOM 1508 N N . ILE A 1 209 ? 2.946 0.938 22.466 1.00 94.62 209 ILE A N 1
ATOM 1509 C CA . ILE A 1 209 ? 2.854 0.113 23.682 1.00 94.62 209 ILE A CA 1
ATOM 1510 C C . ILE A 1 209 ? 2.765 1.009 24.918 1.00 94.62 209 ILE A C 1
ATOM 1512 O O . ILE A 1 209 ? 1.890 0.789 25.753 1.00 94.62 209 ILE A O 1
ATOM 1516 N N . GLU A 1 210 ? 3.606 2.039 25.017 1.00 95.88 210 GLU A N 1
ATOM 1517 C CA . GLU A 1 210 ? 3.591 3.000 26.125 1.00 95.88 210 GLU A CA 1
ATOM 1518 C C . GLU A 1 210 ? 2.251 3.737 26.216 1.00 95.88 210 GLU A C 1
ATOM 1520 O O . GLU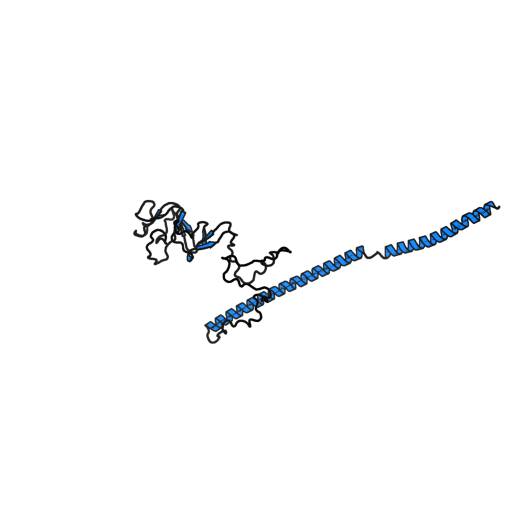 A 1 210 ? 1.630 3.767 27.282 1.00 95.88 210 GLU A O 1
ATOM 1525 N N . PHE A 1 211 ? 1.745 4.242 25.086 1.00 95.56 211 PHE A N 1
ATOM 1526 C CA . PHE A 1 211 ? 0.438 4.897 25.023 1.00 95.56 211 PHE A CA 1
ATOM 1527 C C . PHE A 1 211 ? -0.701 3.951 25.430 1.00 95.56 211 PHE A C 1
ATOM 1529 O O . PHE A 1 211 ? -1.554 4.297 26.249 1.00 95.56 211 PHE A O 1
ATOM 1536 N N . THR A 1 212 ? -0.699 2.726 24.895 1.00 94.44 212 THR A N 1
ATOM 1537 C CA . THR A 1 212 ? -1.722 1.717 25.206 1.00 94.44 212 THR A CA 1
ATOM 1538 C C . THR A 1 212 ? -1.682 1.337 26.684 1.00 94.44 212 THR A C 1
ATOM 1540 O O . THR A 1 212 ? -2.729 1.208 27.314 1.00 94.44 212 THR A O 1
ATOM 1543 N N . ASN A 1 213 ? -0.490 1.200 27.266 1.00 96.19 213 ASN A N 1
ATOM 1544 C CA . ASN A 1 213 ? -0.320 0.907 28.685 1.00 96.19 213 ASN A CA 1
ATOM 1545 C C . ASN A 1 213 ? -0.853 2.050 29.568 1.00 96.19 213 ASN A C 1
ATOM 1547 O O . ASN A 1 213 ? -1.604 1.798 30.514 1.00 96.19 213 ASN A O 1
ATOM 1551 N N . GLY A 1 214 ? -0.556 3.306 29.215 1.00 97.12 214 GLY A N 1
ATOM 1552 C CA . GLY A 1 214 ? -1.128 4.478 29.883 1.00 97.12 214 GLY A CA 1
ATOM 1553 C C . GLY A 1 214 ? -2.659 4.460 29.857 1.00 97.12 214 GLY A C 1
ATOM 1554 O O . GLY A 1 214 ? -3.302 4.536 30.906 1.00 97.12 214 GLY A O 1
ATOM 1555 N N . GLN A 1 215 ? -3.246 4.240 28.678 1.00 96.00 215 GLN A N 1
ATOM 1556 C CA . GLN A 1 215 ? -4.698 4.168 28.515 1.00 96.00 215 GLN A CA 1
ATOM 1557 C C . GLN A 1 215 ? -5.329 3.013 29.311 1.00 96.00 215 GLN A C 1
ATOM 1559 O O . GLN A 1 215 ? -6.366 3.193 29.955 1.00 96.00 215 GLN A O 1
ATOM 1564 N N . LEU A 1 216 ? -4.711 1.827 29.301 1.00 96.94 216 LEU A N 1
ATOM 1565 C CA . LEU A 1 216 ? -5.174 0.668 30.069 1.00 96.94 216 LEU A CA 1
ATOM 1566 C C . LEU A 1 216 ? -5.088 0.913 31.576 1.00 96.94 216 LEU A C 1
ATOM 1568 O O . LEU A 1 216 ? -6.001 0.530 32.305 1.00 96.94 216 LEU A O 1
ATOM 1572 N N . THR A 1 217 ? -4.034 1.580 32.044 1.00 97.94 217 THR A N 1
ATOM 1573 C CA . THR A 1 217 ? -3.867 1.933 33.458 1.00 97.94 217 THR A CA 1
ATOM 1574 C C . THR A 1 217 ? -4.971 2.883 33.917 1.00 97.94 217 THR A C 1
ATOM 1576 O O . THR A 1 217 ? -5.637 2.607 34.917 1.00 97.94 217 THR A O 1
ATOM 1579 N N . THR A 1 218 ? -5.253 3.941 33.149 1.00 97.38 218 THR A N 1
ATOM 1580 C CA . THR A 1 218 ? -6.368 4.858 33.434 1.00 97.38 218 THR A CA 1
ATOM 1581 C C . THR A 1 218 ? -7.716 4.141 33.381 1.00 97.38 218 THR A C 1
ATOM 1583 O O . THR A 1 218 ? -8.538 4.297 34.283 1.00 97.38 218 THR A O 1
ATOM 1586 N N . SER A 1 219 ? -7.946 3.296 32.371 1.00 97.12 219 SER A N 1
ATOM 1587 C CA . SER A 1 219 ? -9.185 2.521 32.264 1.00 97.12 219 SER A CA 1
ATOM 1588 C C . SER A 1 219 ? -9.366 1.561 33.441 1.00 97.12 219 SER A C 1
ATOM 1590 O O . SER A 1 219 ? -10.473 1.429 33.959 1.00 97.12 219 SER A O 1
ATOM 1592 N N . LYS A 1 220 ? -8.289 0.908 33.894 1.00 97.50 220 LYS A N 1
ATOM 1593 C CA . LYS A 1 220 ? -8.292 0.036 35.073 1.00 97.50 220 LYS A CA 1
ATOM 1594 C C . LYS A 1 220 ? -8.620 0.824 36.339 1.00 97.50 220 LYS A C 1
ATOM 1596 O O . LYS A 1 220 ? -9.425 0.352 37.137 1.00 97.50 220 LYS A O 1
ATOM 1601 N N . GLN A 1 221 ? -8.044 2.013 36.515 1.00 96.06 221 GLN A N 1
ATOM 1602 C CA . GLN A 1 221 ? -8.349 2.883 37.652 1.00 96.06 221 GLN A CA 1
ATOM 1603 C C . GLN A 1 221 ? -9.822 3.312 37.648 1.00 96.06 221 GLN A C 1
ATOM 1605 O O . GLN A 1 221 ? -10.501 3.154 38.660 1.00 96.06 221 GLN A O 1
ATOM 1610 N N . ASN A 1 222 ? -10.340 3.769 36.506 1.00 96.12 222 ASN A N 1
ATOM 1611 C CA . ASN A 1 222 ? -11.740 4.175 36.371 1.00 96.12 222 ASN A CA 1
ATOM 1612 C C . ASN A 1 222 ? -12.698 3.007 36.632 1.00 96.12 222 ASN A C 1
ATOM 1614 O O . ASN A 1 222 ? -13.679 3.166 37.355 1.00 96.12 222 ASN A O 1
ATOM 1618 N N . LEU A 1 223 ? -12.396 1.817 36.104 1.00 96.56 223 LEU A N 1
ATOM 1619 C CA . LEU A 1 223 ? -13.202 0.621 36.343 1.00 96.56 223 LEU A CA 1
ATOM 1620 C C . LEU A 1 223 ? -13.139 0.178 37.808 1.00 96.56 223 LEU A C 1
ATOM 1622 O O . LEU A 1 223 ? -14.158 -0.210 38.367 1.00 96.56 223 LEU A O 1
ATOM 1626 N N . SER A 1 224 ? -11.972 0.264 38.449 1.00 96.12 224 SER A N 1
ATOM 1627 C CA . SER A 1 224 ? -11.826 -0.038 39.876 1.00 96.12 224 SER A CA 1
ATOM 1628 C C . SER A 1 224 ? -12.622 0.936 40.744 1.00 96.12 224 SER A C 1
ATOM 1630 O O . SER A 1 224 ? -13.250 0.504 41.704 1.00 96.12 224 SER A O 1
ATOM 1632 N N . GLN A 1 225 ? -12.638 2.228 40.403 1.00 95.81 225 GLN A N 1
ATOM 1633 C CA . GLN A 1 225 ? -13.448 3.233 41.098 1.00 95.81 225 GLN A CA 1
ATOM 1634 C C . GLN A 1 225 ? -14.947 3.014 40.869 1.00 95.81 225 GLN A C 1
ATOM 1636 O O . GLN A 1 225 ? -15.730 3.100 41.811 1.00 95.81 225 GLN A O 1
ATOM 1641 N N . ALA A 1 226 ? -15.356 2.700 39.637 1.00 94.75 226 ALA A N 1
ATOM 1642 C CA . ALA A 1 226 ? -16.743 2.366 39.325 1.00 94.75 226 ALA A CA 1
ATOM 1643 C C . ALA A 1 226 ? -17.192 1.097 40.061 1.00 94.75 226 ALA A C 1
ATOM 1645 O O . ALA A 1 226 ? -18.290 1.064 40.606 1.00 94.75 226 ALA A O 1
ATOM 1646 N N . LYS A 1 227 ? -16.32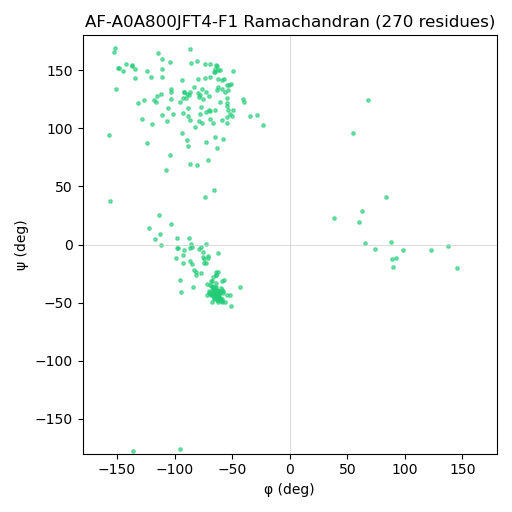3 0.081 40.134 1.00 94.88 227 LYS A N 1
ATOM 1647 C CA . LYS A 1 227 ? -16.564 -1.130 40.916 1.00 94.88 227 LYS A CA 1
ATOM 1648 C C . LYS A 1 227 ? -16.696 -0.803 42.400 1.00 94.88 227 LYS A C 1
ATOM 1650 O O . LYS A 1 227 ? -17.690 -1.205 42.977 1.00 94.88 227 LYS A O 1
ATOM 1655 N N . SER A 1 228 ? -15.764 -0.041 42.972 1.00 93.88 228 SER A N 1
ATOM 1656 C CA . SER A 1 228 ? -15.803 0.386 44.378 1.00 93.88 228 SER A CA 1
ATOM 1657 C C . SER A 1 228 ? -17.122 1.089 44.718 1.00 93.88 228 SER A C 1
ATOM 1659 O O . SER A 1 228 ? -17.771 0.724 45.683 1.00 93.88 228 SER A O 1
ATOM 1661 N N . ARG A 1 229 ? -17.627 1.978 43.851 1.00 88.50 229 ARG A N 1
ATOM 1662 C CA . ARG A 1 229 ? -18.950 2.611 44.036 1.00 88.50 229 ARG A CA 1
ATOM 1663 C C . ARG A 1 229 ? -20.141 1.643 44.023 1.00 88.50 229 ARG A C 1
ATOM 1665 O O . ARG A 1 229 ? -21.203 2.016 44.502 1.00 88.50 229 ARG A O 1
ATOM 1672 N N . ILE A 1 230 ? -20.008 0.470 43.403 1.00 88.00 230 ILE A N 1
ATOM 1673 C CA . ILE A 1 230 ? -21.077 -0.538 43.316 1.00 88.00 230 ILE A CA 1
ATOM 1674 C C . ILE A 1 230 ? -20.944 -1.573 44.436 1.00 88.00 230 ILE A C 1
ATOM 1676 O O . ILE A 1 230 ? -21.951 -2.025 44.971 1.00 88.00 230 ILE A O 1
ATOM 1680 N N . THR A 1 231 ? -19.719 -2.009 44.734 1.00 90.94 231 THR A N 1
ATOM 1681 C CA . THR A 1 231 ? -19.457 -3.128 45.646 1.00 90.94 231 THR A CA 1
ATOM 1682 C C . THR A 1 231 ? -19.158 -2.697 47.064 1.00 90.94 231 THR A C 1
ATOM 1684 O O . THR A 1 231 ? -19.424 -3.466 47.984 1.00 90.94 231 THR A O 1
ATOM 1687 N N . ASP A 1 232 ? -18.567 -1.521 47.239 1.00 90.38 232 ASP A N 1
ATOM 1688 C CA . ASP A 1 232 ? -18.133 -1.064 48.545 1.00 90.38 232 ASP A CA 1
ATOM 1689 C C . A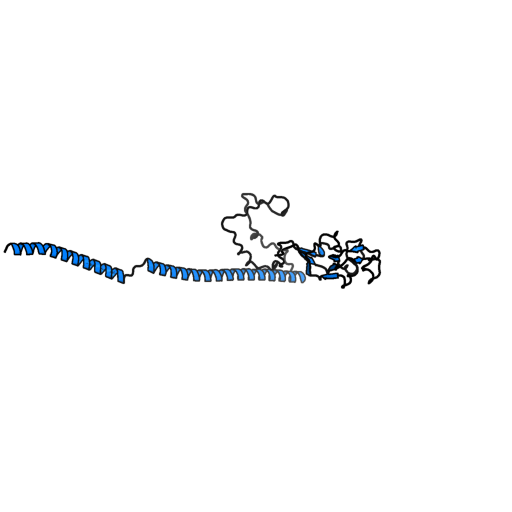SP A 1 232 ? -19.291 -0.286 49.168 1.00 90.38 232 ASP A C 1
ATOM 1691 O O . ASP A 1 232 ? -19.863 0.619 48.559 1.00 90.38 232 ASP A O 1
ATOM 1695 N N . VAL A 1 233 ? -19.666 -0.686 50.378 1.00 83.19 233 VAL A N 1
ATOM 1696 C CA . VAL A 1 233 ? -20.697 -0.009 51.159 1.00 83.19 233 VAL A CA 1
ATOM 1697 C C . VAL A 1 233 ? -20.104 1.229 51.823 1.00 83.19 233 VAL A C 1
ATOM 1699 O O . VAL A 1 233 ? -18.961 1.217 52.290 1.00 83.19 233 VAL A O 1
ATOM 1702 N N . ASP A 1 234 ? -20.892 2.303 51.888 1.00 86.69 234 ASP A N 1
ATO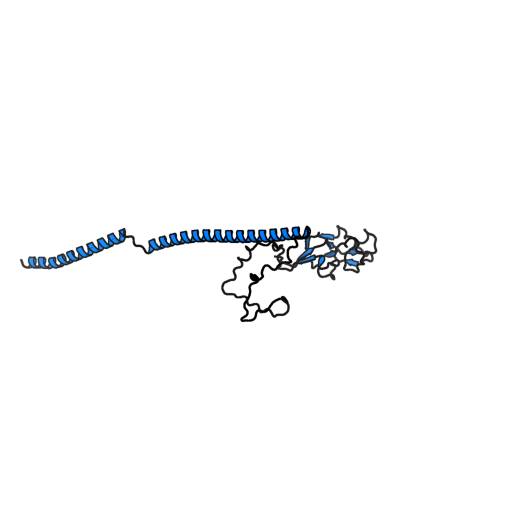M 1703 C CA . ASP A 1 234 ? -20.549 3.454 52.712 1.00 86.69 234 ASP A CA 1
ATOM 1704 C C . ASP A 1 234 ? -20.660 3.071 54.195 1.00 86.69 234 ASP A C 1
ATOM 1706 O O . ASP A 1 234 ? -21.749 2.888 54.745 1.00 86.69 234 ASP A O 1
ATOM 1710 N N . VAL A 1 235 ? -19.503 2.948 54.850 1.00 86.62 235 VAL A N 1
ATOM 1711 C CA . VAL A 1 235 ? -19.387 2.578 56.267 1.00 86.62 235 VAL A CA 1
ATOM 1712 C C . VAL A 1 235 ? -20.156 3.553 57.161 1.00 86.62 235 VAL A C 1
ATOM 1714 O O . VAL A 1 235 ? -20.660 3.151 58.212 1.00 86.62 235 VAL A O 1
ATOM 1717 N N . ALA A 1 236 ? -20.280 4.826 56.771 1.00 88.50 236 ALA A N 1
ATOM 1718 C CA . ALA A 1 236 ? -21.056 5.788 57.541 1.00 88.50 236 ALA A CA 1
ATOM 1719 C C . ALA A 1 236 ? -22.548 5.421 57.537 1.00 88.50 236 ALA A C 1
ATOM 1721 O O . ALA A 1 236 ? -23.166 5.372 58.598 1.00 88.50 236 ALA A O 1
ATOM 1722 N N . GLU A 1 237 ? -23.114 5.095 56.377 1.00 91.75 237 GLU A N 1
ATOM 1723 C CA . GLU A 1 237 ? -24.525 4.719 56.266 1.00 91.75 237 GLU A CA 1
ATOM 1724 C C . GLU A 1 237 ? -24.800 3.379 56.963 1.00 91.75 237 GLU A C 1
ATOM 1726 O O . GLU A 1 237 ? -25.664 3.304 57.841 1.00 91.75 237 GLU A O 1
ATOM 1731 N N . GLU A 1 238 ? -24.006 2.345 56.680 1.00 91.50 238 GLU A N 1
ATOM 1732 C CA . GLU A 1 238 ? -24.195 1.017 57.275 1.00 91.50 238 GLU A CA 1
ATOM 1733 C C . GLU A 1 238 ? -23.997 1.017 58.795 1.00 91.50 238 GLU A C 1
ATOM 1735 O O . GLU A 1 238 ? -24.746 0.354 59.510 1.00 91.50 238 GLU A O 1
ATOM 1740 N N . SER A 1 239 ? -23.058 1.806 59.329 1.00 92.38 239 SER A N 1
ATOM 1741 C CA . SER A 1 239 ? -22.880 1.921 60.784 1.00 92.38 239 SER A CA 1
ATOM 1742 C C . SER A 1 239 ? -24.059 2.615 61.470 1.00 92.38 239 SER A C 1
ATOM 1744 O O . SER A 1 239 ? -24.437 2.215 62.575 1.00 92.38 239 SER A O 1
ATOM 1746 N N . THR A 1 240 ? -24.683 3.609 60.826 1.00 94.69 240 THR A N 1
ATOM 1747 C CA . THR A 1 240 ? -25.895 4.249 61.361 1.00 94.69 240 THR A CA 1
ATOM 1748 C C . THR A 1 240 ? -27.102 3.324 61.307 1.00 94.69 240 THR A C 1
ATOM 1750 O O . THR A 1 240 ? -27.857 3.259 62.278 1.00 94.69 240 THR A O 1
ATOM 1753 N N . GLU A 1 241 ? -27.258 2.560 60.226 1.00 94.50 241 GLU A N 1
ATOM 1754 C CA . GLU A 1 241 ? -28.341 1.591 60.085 1.00 94.50 241 GLU A CA 1
ATOM 1755 C C . GLU A 1 241 ? -28.151 0.416 61.055 1.00 94.50 241 GLU A C 1
ATOM 1757 O O . GLU A 1 241 ? -29.087 0.042 61.759 1.00 94.50 241 GLU A O 1
ATOM 1762 N N . TYR A 1 242 ? -26.925 -0.087 61.214 1.00 95.62 242 TYR A N 1
ATOM 1763 C CA . TYR A 1 242 ? -26.584 -1.081 62.232 1.00 95.62 242 TYR A CA 1
ATOM 1764 C C . TYR A 1 242 ? -26.879 -0.568 63.649 1.00 95.62 242 TYR A C 1
ATOM 1766 O O . TYR A 1 242 ? -27.525 -1.256 64.442 1.00 95.62 242 TYR A O 1
ATOM 1774 N N . ALA A 1 243 ? -26.475 0.665 63.976 1.00 95.19 243 ALA A N 1
ATOM 1775 C CA . ALA A 1 243 ? -26.781 1.280 65.267 1.00 95.19 243 ALA A C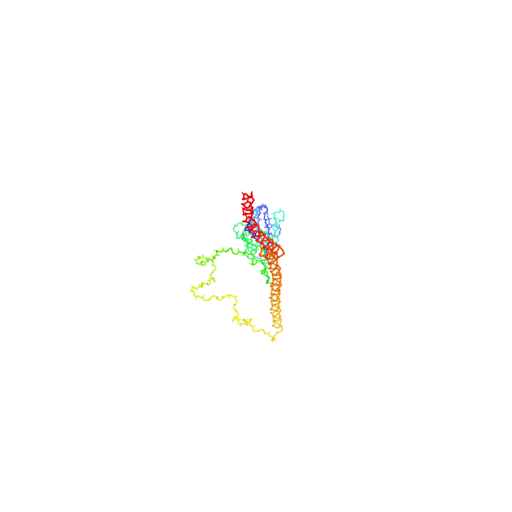A 1
ATOM 1776 C C . ALA A 1 243 ? -28.296 1.446 65.476 1.00 95.19 243 ALA A C 1
ATOM 1778 O O . ALA A 1 243 ? -28.809 1.151 66.557 1.00 95.19 243 ALA A O 1
ATOM 1779 N N . ARG A 1 244 ? -29.034 1.861 64.441 1.00 94.50 244 ARG A N 1
ATOM 1780 C CA . ARG A 1 244 ? -30.497 1.973 64.460 1.00 94.50 244 ARG A CA 1
ATOM 1781 C C . ARG A 1 244 ? -31.160 0.614 64.687 1.00 94.50 244 ARG A C 1
ATOM 1783 O O . ARG A 1 244 ? -32.067 0.529 65.514 1.00 94.50 244 ARG A O 1
ATOM 1790 N N . GLN A 1 245 ? -30.713 -0.438 64.005 1.00 96.56 245 GLN A N 1
ATOM 1791 C CA . GLN A 1 245 ? -31.203 -1.805 64.197 1.00 96.56 245 GLN A CA 1
ATOM 1792 C C . GLN A 1 245 ? -30.914 -2.301 65.615 1.00 96.56 245 GLN A C 1
ATOM 1794 O O . GLN A 1 245 ? -31.803 -2.853 66.263 1.00 96.56 245 GLN A O 1
ATOM 1799 N N . GLN A 1 246 ? -29.723 -2.022 66.146 1.00 94.88 246 GLN A N 1
ATOM 1800 C CA . GLN A 1 246 ? -29.363 -2.364 67.520 1.00 94.88 246 GLN A CA 1
ATOM 1801 C C . GLN A 1 246 ? -30.260 -1.649 68.542 1.00 94.88 246 GLN A C 1
ATOM 1803 O O . GLN A 1 246 ? -30.747 -2.282 69.483 1.00 94.88 246 GLN A O 1
ATOM 1808 N N . ILE A 1 247 ? -30.535 -0.356 68.340 1.00 91.94 247 ILE A N 1
ATOM 1809 C CA . ILE A 1 247 ? -31.480 0.407 69.167 1.00 91.94 247 ILE A CA 1
ATOM 1810 C C . ILE A 1 247 ? -32.886 -0.190 69.051 1.00 91.94 247 ILE A C 1
ATOM 1812 O O . ILE A 1 247 ? -33.530 -0.404 70.070 1.00 91.94 247 ILE A O 1
ATOM 1816 N N . LEU A 1 248 ? -33.355 -0.535 67.848 1.00 93.31 248 LEU A N 1
ATOM 1817 C CA . LEU A 1 248 ? -34.661 -1.167 67.626 1.00 93.31 248 LEU A CA 1
ATOM 1818 C C . LEU A 1 248 ? -34.799 -2.517 68.337 1.00 93.31 248 LEU A C 1
ATOM 1820 O O . LEU A 1 248 ? -35.838 -2.775 68.939 1.00 93.31 248 LEU A O 1
ATOM 1824 N N . VAL A 1 249 ? -33.769 -3.364 68.317 1.00 95.25 249 VAL A N 1
ATOM 1825 C CA . VAL A 1 249 ? -33.769 -4.648 69.040 1.00 95.25 249 VAL A CA 1
ATOM 1826 C C . VAL A 1 249 ? -33.813 -4.416 70.556 1.00 95.25 249 VAL A C 1
ATOM 1828 O O . VAL A 1 249 ? -34.584 -5.065 71.271 1.00 95.25 249 VAL A O 1
ATOM 1831 N N . GLN A 1 250 ? -33.046 -3.452 71.067 1.00 92.19 250 GLN A N 1
ATOM 1832 C CA . GLN A 1 250 ? -33.060 -3.097 72.489 1.00 92.19 250 GLN A CA 1
ATOM 1833 C C . GLN A 1 250 ? -34.398 -2.469 72.917 1.00 92.19 250 GLN A C 1
ATOM 1835 O O . GLN A 1 250 ? -34.966 -2.856 73.935 1.00 92.19 250 GLN A O 1
ATOM 1840 N N . SER A 1 251 ? -34.961 -1.555 72.128 1.00 89.81 251 SER A N 1
ATOM 1841 C CA . SER A 1 251 ? -36.270 -0.952 72.387 1.00 89.81 251 SER A CA 1
ATOM 1842 C C . SER A 1 251 ? -37.407 -1.960 72.237 1.00 89.81 251 SER A C 1
ATOM 1844 O O . SER A 1 251 ? -38.308 -1.971 73.066 1.00 89.81 251 SER A O 1
ATOM 1846 N N . GLY A 1 252 ? -37.358 -2.846 71.241 1.00 90.81 252 GLY A N 1
ATOM 1847 C CA . GLY A 1 252 ? -38.353 -3.895 71.029 1.00 90.81 252 GLY A CA 1
ATOM 1848 C C . GLY A 1 252 ? -38.388 -4.899 72.178 1.00 90.81 252 GLY A C 1
ATOM 1849 O O . GLY A 1 252 ? -39.462 -5.252 72.654 1.00 90.81 252 GLY A O 1
ATOM 1850 N N . THR A 1 253 ? -37.229 -5.301 72.705 1.00 89.69 253 THR A N 1
ATOM 1851 C CA . THR A 1 253 ? -37.164 -6.178 73.889 1.00 89.69 253 THR A CA 1
ATOM 1852 C C . THR A 1 253 ? -37.663 -5.488 75.164 1.00 89.69 253 THR A C 1
ATOM 1854 O O . THR A 1 253 ? -38.354 -6.123 75.963 1.00 89.69 253 THR A O 1
ATOM 1857 N N . GLN A 1 254 ? -37.395 -4.190 75.346 1.00 87.12 254 GLN A N 1
ATOM 1858 C CA . GLN A 1 254 ? -37.956 -3.404 76.456 1.00 87.12 254 GLN A CA 1
ATOM 1859 C C . GLN A 1 254 ? -39.471 -3.191 76.310 1.00 87.12 254 GLN A C 1
ATOM 1861 O O . GLN A 1 254 ? -40.208 -3.379 77.274 1.00 87.12 254 GLN A O 1
ATOM 1866 N N . MET A 1 255 ? -39.961 -2.888 75.105 1.00 84.31 255 MET A N 1
ATOM 1867 C CA . MET A 1 255 ? -41.395 -2.771 74.820 1.00 84.31 255 MET A CA 1
ATOM 1868 C C . MET A 1 255 ? -42.124 -4.101 75.006 1.00 84.31 255 MET A C 1
ATOM 1870 O O . MET A 1 255 ? -43.218 -4.110 75.556 1.00 84.31 255 MET A O 1
ATOM 1874 N N . LEU A 1 256 ? -41.524 -5.231 74.621 1.00 85.00 256 LEU A N 1
ATOM 1875 C CA . LEU A 1 256 ? -42.084 -6.558 74.894 1.00 85.00 256 LEU A CA 1
ATOM 1876 C C . LEU A 1 256 ? -42.141 -6.861 76.396 1.00 85.00 256 LEU A C 1
ATOM 1878 O O . LEU A 1 256 ? -43.094 -7.493 76.855 1.00 85.00 256 LEU A O 1
ATOM 1882 N N . ARG A 1 257 ? -41.153 -6.415 77.180 1.00 83.06 257 ARG A N 1
ATOM 1883 C CA . ARG A 1 257 ? -41.201 -6.521 78.647 1.00 83.06 257 ARG A CA 1
ATOM 1884 C C . ARG A 1 257 ? -42.323 -5.668 79.233 1.00 83.06 257 ARG A C 1
ATOM 1886 O O . ARG A 1 257 ? -43.074 -6.166 80.065 1.00 83.06 257 ARG A O 1
ATOM 1893 N N . GLU A 1 258 ? -42.467 -4.428 78.777 1.00 84.31 258 GLU A N 1
ATOM 1894 C CA . GLU A 1 258 ? -43.504 -3.511 79.260 1.00 84.31 258 GLU A CA 1
ATOM 1895 C C . GLU A 1 258 ? -44.913 -3.969 78.858 1.00 84.31 258 GLU A C 1
ATOM 1897 O O . GLU A 1 258 ? -45.812 -4.032 79.694 1.00 84.31 258 GLU A O 1
ATOM 1902 N N . ALA A 1 259 ? -45.093 -4.421 77.616 1.00 83.94 259 ALA A N 1
ATOM 1903 C CA . ALA A 1 259 ? -46.351 -4.978 77.124 1.00 83.94 259 ALA A CA 1
ATOM 1904 C C . ALA A 1 259 ? -46.756 -6.280 77.835 1.00 83.94 259 ALA A C 1
ATOM 1906 O O . ALA A 1 259 ? -47.943 -6.579 77.910 1.00 83.94 259 ALA A O 1
ATOM 1907 N N . ASN A 1 260 ? -45.807 -7.050 78.383 1.00 79.94 260 ASN A N 1
ATOM 1908 C CA . ASN A 1 260 ? -46.114 -8.208 79.232 1.00 79.94 260 ASN A CA 1
ATOM 1909 C C . ASN A 1 260 ? -46.436 -7.826 80.688 1.00 79.94 260 ASN A C 1
ATOM 1911 O O . ASN A 1 260 ? -47.119 -8.582 81.382 1.00 79.94 260 ASN A O 1
ATOM 1915 N N . ASN A 1 261 ? -45.969 -6.669 81.163 1.00 84.00 261 ASN A N 1
ATOM 1916 C CA . ASN A 1 261 ? -46.256 -6.179 82.511 1.00 84.00 261 ASN A CA 1
ATOM 1917 C C . ASN A 1 261 ? -47.597 -5.438 82.588 1.00 84.00 261 ASN A C 1
ATOM 1919 O O . ASN A 1 261 ? -48.320 -5.622 83.564 1.00 84.00 261 ASN A O 1
ATOM 1923 N N . LEU A 1 262 ? -47.972 -4.687 81.547 1.00 83.56 262 LEU A N 1
ATOM 1924 C CA . LEU A 1 262 ? -49.225 -3.921 81.476 1.00 83.56 262 LEU A CA 1
ATOM 1925 C C . LEU A 1 262 ? -50.503 -4.746 81.788 1.00 83.56 262 LEU A C 1
ATOM 1927 O O . LEU A 1 262 ? -51.351 -4.277 82.548 1.00 83.56 262 LEU A O 1
ATOM 1931 N N . PRO A 1 263 ? -50.671 -5.985 81.274 1.00 79.56 263 PRO A N 1
ATOM 1932 C CA . PRO A 1 263 ? -51.834 -6.818 81.578 1.00 79.56 263 PRO A CA 1
ATOM 1933 C C . PRO A 1 263 ? -51.845 -7.288 83.036 1.00 79.56 263 PRO A C 1
ATOM 1935 O O . PRO A 1 263 ? -52.910 -7.464 83.623 1.00 79.56 263 PRO A O 1
ATOM 1938 N N . ARG A 1 264 ? -50.665 -7.486 83.640 1.00 78.88 264 ARG A N 1
ATOM 1939 C CA . ARG A 1 264 ? -50.536 -7.915 85.039 1.00 78.88 264 ARG A CA 1
ATOM 1940 C C . ARG A 1 264 ? -50.919 -6.794 85.999 1.00 78.88 264 ARG A C 1
ATOM 1942 O O . ARG A 1 264 ? -51.689 -7.043 86.921 1.00 78.88 264 ARG A O 1
ATOM 1949 N N . THR A 1 265 ? -50.477 -5.566 85.745 1.00 77.19 265 THR A N 1
ATOM 1950 C CA . THR A 1 265 ? -50.896 -4.388 86.521 1.00 77.19 265 THR A CA 1
ATOM 1951 C C . THR A 1 265 ? -52.379 -4.070 86.334 1.00 77.19 265 THR A C 1
ATOM 1953 O O . THR A 1 265 ? -53.053 -3.730 87.304 1.00 77.19 265 THR A O 1
ATOM 1956 N N . ALA A 1 266 ? -52.936 -4.251 85.132 1.00 74.56 266 ALA A N 1
ATOM 1957 C CA . ALA A 1 266 ? -54.379 -4.114 84.915 1.00 74.56 266 ALA A CA 1
ATOM 1958 C C . ALA A 1 266 ? -55.198 -5.149 85.716 1.00 74.56 266 ALA A C 1
ATOM 1960 O O . ALA A 1 266 ? -56.233 -4.811 86.291 1.00 74.56 266 ALA A O 1
ATOM 1961 N N . LEU A 1 267 ? -54.722 -6.395 85.814 1.00 76.19 267 LEU A N 1
ATOM 1962 C CA . LEU A 1 267 ? -55.346 -7.430 86.647 1.00 76.19 267 LEU A CA 1
ATOM 1963 C C . LEU A 1 267 ? -55.235 -7.137 88.150 1.00 76.19 267 LEU A C 1
ATOM 1965 O O . LEU A 1 267 ? -56.132 -7.506 88.902 1.00 76.19 267 LEU A O 1
ATOM 1969 N N . GLU A 1 268 ? -54.172 -6.475 88.607 1.00 77.50 268 GLU A N 1
ATOM 1970 C CA . GLU A 1 268 ? -54.063 -6.021 90.000 1.00 77.50 268 GLU A CA 1
ATOM 1971 C C . GLU A 1 268 ? -55.047 -4.889 90.326 1.00 77.50 268 GLU A C 1
ATOM 1973 O O . GLU A 1 268 ? -55.597 -4.863 91.427 1.00 77.50 268 GLU A O 1
ATOM 1978 N N . LEU A 1 269 ? -55.328 -4.002 89.366 1.00 73.00 269 LEU A N 1
ATOM 1979 C CA . LEU A 1 269 ? -56.337 -2.946 89.504 1.00 73.00 269 LEU A CA 1
ATOM 1980 C C . LEU A 1 269 ? -57.772 -3.487 89.464 1.00 73.00 269 LEU A C 1
ATOM 1982 O O . LEU A 1 269 ? -58.616 -2.974 90.183 1.00 73.00 269 LEU A O 1
ATOM 1986 N N . LEU A 1 270 ? -58.044 -4.539 88.684 1.00 69.38 270 LEU A N 1
ATOM 1987 C CA . LEU A 1 270 ? -59.347 -5.227 88.663 1.00 69.38 270 LEU A CA 1
ATOM 1988 C C . LEU A 1 270 ? -59.618 -6.079 89.917 1.00 69.38 270 LEU A C 1
ATOM 1990 O O . LEU A 1 270 ? -60.750 -6.504 90.133 1.00 69.38 270 LEU A O 1
ATOM 1994 N N . ARG A 1 271 ? -58.586 -6.379 90.716 1.00 68.50 271 ARG A N 1
ATOM 1995 C CA . ARG A 1 271 ? -58.702 -7.137 91.977 1.00 68.50 271 ARG A CA 1
ATOM 1996 C C . ARG A 1 271 ? -58.892 -6.245 93.206 1.00 68.50 271 ARG A C 1
ATOM 1998 O O . ARG A 1 271 ? -59.053 -6.789 94.298 1.00 68.50 271 ARG A O 1
ATOM 2005 N N . ARG A 1 272 ? -58.846 -4.922 93.043 1.00 54.88 272 ARG A N 1
ATOM 2006 C CA . ARG A 1 272 ? -59.204 -3.940 94.073 1.00 54.88 272 ARG A CA 1
ATOM 2007 C C . ARG A 1 272 ? -60.604 -3.406 93.826 1.00 54.88 272 ARG A C 1
ATOM 2009 O O . ARG A 1 272 ? -61.286 -3.170 94.843 1.00 54.88 272 ARG A O 1
#

pLDDT: mean 75.51, std 16.98, range [39.22, 97.94]

Mean predicted aligned error: 19.94 Å

Secondary structure (DSSP, 8-state):
--SS-EEEESS-EEEESS-EEE-TTSPTTSSEESS--SSEEE-TT-EE-BPPTT-----SSSS-BSSPPPGGGEEEE-TT-EE-S-TT-GGGTBTT--GGGEEEE-TT---S----STT-TTTTTTS---TT--------STTS-TT-----TT-----S--TTS----SS----SSHHHHHHHHHHHHHHHHHHHHHHHHHHHHHHHHHHHHHHHHHHHHHHHHHHHHHHS--HHHHHHHHHHHHHHHHHHHHHHHHHHHHHHHHHHHHT-